Protein AF-A0AAP2QA60-F1 (afdb_monomer_lite)

Foldseek 3Di:
DAFLVNQCVVVVHDDPDPVVSNVVSVVVLVVVQVQWPQQRWDKDFADDPPHPDRGDIDIDTPPSNVVVVPVVLVVQLVVQLLLVLLLVVLCVVPPPDDPVVSVVVSVVCVPDPVSVVVSVVVLPDCPPVLVSVLSSQVSCCVRVVDGDRPDDVVVVCVSVPPPPPPDPVVPDDDDDDDDDDDDDDDD

Organism: Parabacteroides distasonis (NCBI:txid823)

Structure (mmCIF, N/CA/C/O backbone):
data_AF-A0AAP2QA60-F1
#
_entry.id   AF-A0AAP2QA60-F1
#
loop_
_atom_site.group_PDB
_atom_site.id
_atom_site.type_symbol
_atom_site.label_atom_id
_atom_site.label_alt_id
_atom_site.label_comp_id
_atom_site.label_asym_id
_atom_site.label_entity_id
_atom_site.label_seq_id
_atom_site.pdbx_PDB_ins_code
_atom_site.Cartn_x
_atom_site.Cartn_y
_atom_site.Cartn_z
_atom_site.occupancy
_atom_site.B_iso_or_equiv
_atom_site.auth_seq_id
_atom_site.auth_comp_id
_atom_site.auth_asym_id
_atom_site.auth_atom_id
_atom_site.pdbx_PDB_model_num
ATOM 1 N N . MET A 1 1 ? -6.090 -12.982 20.090 1.00 65.31 1 MET A N 1
ATOM 2 C CA . MET A 1 1 ? -7.134 -12.018 20.506 1.00 65.31 1 MET A CA 1
ATOM 3 C C . MET A 1 1 ? -6.455 -10.810 21.121 1.00 65.31 1 MET A C 1
ATOM 5 O O . MET A 1 1 ? -5.480 -11.000 21.836 1.00 65.31 1 MET A O 1
ATOM 9 N N . LEU A 1 2 ? -6.906 -9.599 20.789 1.00 82.50 2 LEU A N 1
ATOM 10 C CA . LEU A 1 2 ? -6.302 -8.354 21.268 1.00 82.50 2 LEU A CA 1
ATOM 11 C C . LEU A 1 2 ? -7.183 -7.757 22.367 1.00 82.50 2 LEU A C 1
ATOM 13 O O . LEU A 1 2 ? -8.379 -7.559 22.143 1.00 82.50 2 LEU A O 1
ATOM 17 N N . THR A 1 3 ? -6.619 -7.459 23.536 1.00 88.31 3 THR A N 1
ATOM 18 C CA . THR A 1 3 ? -7.384 -6.803 24.606 1.00 88.31 3 THR A CA 1
ATOM 19 C C . THR A 1 3 ? -7.385 -5.280 24.459 1.00 88.31 3 THR A C 1
ATOM 21 O O . THR A 1 3 ? -6.524 -4.699 23.796 1.00 88.31 3 THR A O 1
ATOM 24 N N . VAL A 1 4 ? -8.338 -4.607 25.108 1.00 88.38 4 VAL A N 1
ATOM 25 C CA . VAL A 1 4 ? -8.421 -3.142 25.189 1.00 88.38 4 VAL A CA 1
ATOM 26 C C . VAL A 1 4 ? -7.143 -2.561 25.780 1.00 88.38 4 VAL A C 1
ATOM 28 O O . VAL A 1 4 ? -6.689 -1.527 25.306 1.00 88.38 4 VAL A O 1
ATOM 31 N N . ASP A 1 5 ? -6.528 -3.236 26.748 1.00 87.88 5 ASP A N 1
ATOM 32 C CA . ASP A 1 5 ? -5.305 -2.766 27.404 1.00 87.88 5 ASP A CA 1
ATOM 33 C C . ASP A 1 5 ? -4.088 -2.878 26.487 1.00 87.88 5 ASP A C 1
ATOM 35 O O . ASP A 1 5 ? -3.296 -1.942 26.369 1.00 87.88 5 ASP A O 1
ATOM 39 N N . GLN A 1 6 ? -3.969 -3.999 25.770 1.00 89.12 6 GLN A N 1
ATOM 40 C CA . GLN A 1 6 ? -2.926 -4.184 24.762 1.00 89.12 6 GLN A CA 1
ATOM 41 C C . GLN A 1 6 ? -3.072 -3.176 23.621 1.00 89.12 6 GLN A C 1
ATOM 43 O O . GLN A 1 6 ? -2.078 -2.608 23.164 1.00 89.12 6 GLN A O 1
ATOM 48 N N . LEU A 1 7 ? -4.305 -2.940 23.166 1.00 89.94 7 LEU A N 1
ATOM 49 C CA . LEU A 1 7 ? -4.590 -1.973 22.115 1.00 89.94 7 LEU A CA 1
ATOM 50 C C . LEU A 1 7 ? -4.348 -0.538 22.597 1.00 89.94 7 LEU A C 1
ATOM 52 O O . LEU A 1 7 ? -3.722 0.235 21.882 1.00 89.94 7 LEU A O 1
ATOM 56 N N . ALA A 1 8 ? -4.758 -0.193 23.818 1.00 91.12 8 ALA A N 1
ATOM 57 C CA . ALA A 1 8 ? -4.500 1.111 24.422 1.00 91.12 8 ALA A CA 1
ATOM 58 C C . ALA A 1 8 ? -2.999 1.408 24.500 1.00 91.12 8 ALA A C 1
ATOM 60 O O . ALA A 1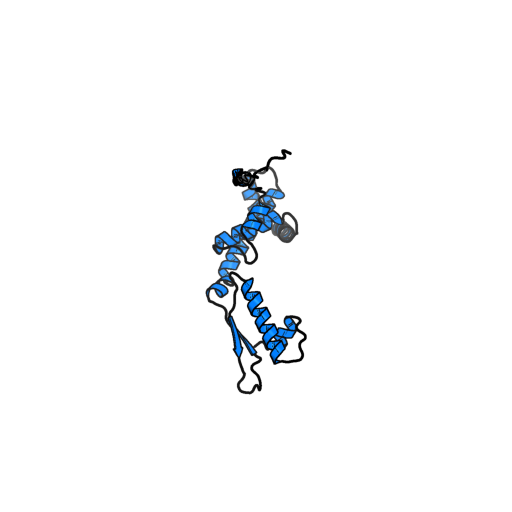 8 ? -2.573 2.474 24.065 1.00 91.12 8 ALA A O 1
ATOM 61 N N . LYS A 1 9 ? -2.188 0.437 24.941 1.00 92.25 9 LYS A N 1
ATOM 62 C CA . LYS A 1 9 ? -0.725 0.566 24.960 1.00 92.25 9 LYS A CA 1
ATOM 63 C C . LYS A 1 9 ? -0.143 0.784 23.559 1.00 92.25 9 LYS A C 1
ATOM 65 O O . LYS A 1 9 ? 0.708 1.648 23.388 1.00 92.25 9 LYS A O 1
ATOM 70 N N . LYS A 1 10 ? -0.616 0.043 22.548 1.00 92.25 10 LYS A N 1
ATOM 71 C CA . LYS A 1 10 ? -0.189 0.216 21.142 1.00 92.25 10 LYS A CA 1
ATOM 72 C C . LYS A 1 10 ? -0.584 1.576 20.558 1.00 92.25 10 LYS A C 1
ATOM 74 O O . LYS A 1 10 ? 0.115 2.077 19.689 1.00 92.25 10 LYS A O 1
ATOM 79 N N . LEU A 1 11 ? -1.683 2.156 21.036 1.00 90.00 11 LEU A N 1
ATOM 80 C CA . LEU A 1 11 ? -2.174 3.475 20.636 1.00 90.00 11 LEU A CA 1
ATOM 81 C C . LEU A 1 11 ? -1.608 4.622 21.498 1.00 90.00 11 LEU A C 1
ATOM 83 O O . LEU A 1 11 ? -2.029 5.761 21.315 1.00 90.00 11 LEU A O 1
ATOM 87 N N . GLY A 1 12 ? -0.704 4.341 22.446 1.00 91.94 12 GLY A N 1
ATOM 88 C CA . GLY A 1 12 ? -0.128 5.357 23.336 1.00 91.94 12 GLY A CA 1
ATOM 89 C C . GLY A 1 12 ? -1.140 5.985 24.305 1.00 91.94 12 GLY A C 1
ATOM 90 O O . GLY A 1 12 ? -1.053 7.170 24.607 1.00 91.94 12 GLY A O 1
ATOM 91 N N . ILE A 1 13 ? -2.144 5.226 24.754 1.00 92.06 13 ILE A N 1
ATOM 92 C CA . ILE A 1 13 ? -3.200 5.707 25.654 1.00 92.06 13 ILE A CA 1
ATOM 93 C C . ILE A 1 13 ? -2.862 5.334 27.101 1.00 92.06 13 ILE A C 1
ATOM 95 O O . ILE A 1 13 ? -2.915 4.161 27.474 1.00 92.06 13 ILE A O 1
ATOM 99 N N . GLU A 1 14 ? -2.631 6.343 27.938 1.00 89.81 14 GLU A N 1
ATOM 100 C CA . GLU A 1 14 ? -2.365 6.191 29.374 1.00 89.81 14 GLU A CA 1
ATOM 101 C C . GLU A 1 14 ? -3.572 6.657 30.204 1.00 89.81 14 GLU A C 1
ATOM 103 O O . GLU A 1 14 ? -3.607 7.756 30.747 1.00 89.81 14 GLU A O 1
ATOM 108 N N . ILE A 1 15 ? -4.619 5.825 30.271 1.00 89.00 15 ILE A N 1
ATOM 109 C CA . ILE A 1 15 ? -5.821 6.092 31.082 1.00 89.00 15 ILE A CA 1
ATOM 110 C C . ILE A 1 15 ? -5.977 4.975 32.108 1.00 89.00 15 ILE A C 1
ATOM 112 O O . ILE A 1 15 ? -6.164 3.821 31.726 1.00 89.00 15 ILE A O 1
ATOM 116 N N . ALA A 1 16 ? -5.936 5.302 33.401 1.00 86.69 16 ALA A N 1
ATOM 117 C CA . ALA A 1 16 ? -6.047 4.320 34.483 1.00 86.69 16 ALA A CA 1
ATOM 118 C C . ALA A 1 16 ? -7.437 3.660 34.547 1.00 86.69 16 ALA A C 1
ATOM 120 O O . ALA A 1 16 ? -7.523 2.442 34.689 1.00 86.69 16 ALA A O 1
ATOM 121 N N . GLU A 1 17 ? -8.505 4.440 34.358 1.00 88.75 17 GLU A N 1
ATOM 122 C CA . GLU A 1 17 ? -9.891 3.968 34.446 1.00 88.75 17 GLU A CA 1
ATOM 123 C C . GLU A 1 17 ? -10.279 3.082 33.238 1.00 88.75 17 GLU A C 1
ATOM 125 O O . GLU A 1 17 ? -10.296 3.564 32.096 1.00 88.75 17 GLU A O 1
ATOM 130 N N . PRO A 1 18 ? -10.639 1.798 33.440 1.00 85.62 18 PRO A N 1
ATOM 131 C CA . PRO A 1 18 ? -10.912 0.865 32.342 1.00 85.62 18 PRO A CA 1
ATOM 132 C C . PRO A 1 18 ? -12.077 1.279 31.430 1.00 85.62 18 PRO A C 1
ATOM 134 O O . PRO A 1 18 ? -12.022 1.099 30.206 1.00 85.62 18 PRO A O 1
ATOM 137 N N . LYS A 1 19 ? -13.132 1.872 32.003 1.00 86.25 19 LYS A N 1
ATOM 138 C CA . LYS A 1 19 ? -14.304 2.345 31.251 1.00 86.25 19 LYS A CA 1
ATOM 139 C C . LYS A 1 19 ? -13.931 3.458 30.273 1.00 86.25 19 LYS A C 1
ATOM 141 O O . LYS A 1 19 ? -14.359 3.433 29.115 1.00 86.25 19 LYS A O 1
ATOM 146 N N . ASP A 1 20 ? -13.125 4.413 30.719 1.00 89.81 20 ASP A N 1
ATOM 147 C CA . ASP A 1 20 ? -12.733 5.562 29.905 1.00 89.81 20 ASP A CA 1
ATOM 148 C C . ASP A 1 20 ? -11.632 5.203 28.907 1.00 89.81 20 ASP A C 1
ATOM 150 O O . ASP A 1 20 ? -11.677 5.651 27.758 1.00 89.81 20 ASP A O 1
ATOM 154 N N . ARG A 1 21 ? -10.736 4.277 29.268 1.00 90.56 21 ARG A N 1
ATOM 155 C CA . ARG A 1 21 ? -9.786 3.654 28.335 1.00 90.56 21 ARG A CA 1
ATOM 156 C C . ARG A 1 21 ? -10.511 3.012 27.154 1.00 90.56 21 ARG A C 1
ATOM 158 O O . ARG A 1 21 ? -10.205 3.316 26.001 1.00 90.56 21 ARG A O 1
ATOM 165 N N . LYS A 1 22 ? -11.533 2.191 27.424 1.00 90.06 22 LYS A N 1
ATOM 166 C CA . LYS A 1 22 ? -12.361 1.555 26.387 1.00 90.06 22 LYS A CA 1
ATOM 167 C C . LYS A 1 22 ? -13.043 2.582 25.480 1.00 90.06 22 LYS A C 1
ATOM 169 O O . LYS A 1 22 ? -13.030 2.419 24.260 1.00 90.06 22 LYS A O 1
ATOM 174 N N . LYS A 1 23 ? -13.615 3.651 26.049 1.00 91.81 23 LYS A N 1
ATOM 175 C CA . LYS A 1 23 ? -14.222 4.741 25.263 1.00 91.81 23 LYS A CA 1
ATOM 176 C C . LYS A 1 23 ? -13.200 5.433 24.365 1.00 91.81 23 LYS A C 1
ATOM 178 O O . LYS A 1 23 ? -13.501 5.683 23.199 1.00 91.81 23 LYS A O 1
ATOM 183 N N . LYS A 1 24 ? -11.999 5.718 24.879 1.00 93.88 24 LYS A N 1
ATOM 184 C CA . LYS A 1 24 ? -10.937 6.372 24.105 1.00 93.88 24 LYS A CA 1
ATOM 185 C C . LYS A 1 24 ? -10.469 5.494 22.947 1.00 93.88 24 LYS A C 1
ATOM 187 O O . LYS A 1 24 ? -10.397 5.982 21.824 1.00 93.88 24 LYS A O 1
ATOM 192 N N . VAL A 1 25 ? -10.253 4.201 23.199 1.00 92.50 25 VAL A N 1
ATOM 193 C CA . VAL A 1 25 ? -9.948 3.207 22.157 1.00 92.50 25 VAL A CA 1
ATOM 194 C C . VAL A 1 25 ? -11.046 3.192 21.092 1.00 92.50 25 VAL A C 1
ATOM 196 O O . VAL A 1 25 ? -10.749 3.350 19.912 1.00 92.50 25 VAL A O 1
ATOM 199 N N . ALA A 1 26 ? -12.319 3.091 21.488 1.00 93.06 26 ALA A N 1
ATOM 200 C CA . ALA A 1 26 ? -13.435 3.089 20.541 1.00 93.06 26 ALA A CA 1
ATOM 201 C C . ALA A 1 26 ? -13.504 4.379 19.703 1.00 93.06 26 ALA A C 1
ATOM 203 O O . ALA A 1 26 ? -13.774 4.321 18.506 1.00 93.06 26 ALA A O 1
ATOM 204 N N . SER A 1 27 ? -13.260 5.538 20.322 1.00 95.12 27 SER A N 1
ATOM 205 C CA . SER A 1 27 ? -13.227 6.834 19.637 1.00 95.12 27 SER A CA 1
ATOM 206 C C . SER A 1 27 ? -12.101 6.903 18.604 1.00 95.12 27 SER A C 1
ATOM 208 O O . SER A 1 27 ? -12.346 7.346 17.485 1.00 95.12 27 SER A O 1
ATOM 210 N N . ILE A 1 28 ? -10.904 6.410 18.938 1.00 94.88 28 ILE A N 1
ATOM 211 C CA . ILE A 1 28 ? -9.770 6.365 18.008 1.00 94.88 28 ILE A CA 1
ATOM 212 C C . ILE A 1 28 ? -10.060 5.423 16.841 1.00 94.88 28 ILE A C 1
ATOM 214 O O . ILE A 1 28 ? -9.882 5.829 15.700 1.00 94.88 28 ILE A O 1
ATOM 218 N N . LEU A 1 29 ? -10.570 4.213 17.097 1.00 93.88 29 LEU A N 1
ATOM 219 C CA . LEU A 1 29 ? -10.914 3.261 16.032 1.00 93.88 29 LEU A CA 1
ATOM 220 C C . LEU A 1 29 ? -11.983 3.823 15.082 1.00 93.88 29 LEU A C 1
ATOM 222 O O . LEU A 1 29 ? -11.852 3.712 13.866 1.00 93.88 29 LEU A O 1
ATOM 226 N N . LYS A 1 30 ? -13.015 4.488 15.620 1.00 95.00 30 LYS A N 1
ATOM 227 C CA . LYS A 1 30 ? -14.017 5.187 14.798 1.00 95.00 30 LYS A CA 1
ATOM 228 C C . LYS A 1 30 ? -13.393 6.310 13.972 1.00 95.00 30 LYS A C 1
ATOM 230 O O . LYS A 1 30 ? -13.709 6.428 12.796 1.00 95.00 30 LYS A O 1
ATOM 235 N N . LYS A 1 31 ? -12.498 7.102 14.568 1.00 94.38 31 LYS A N 1
ATOM 236 C CA . LYS A 1 31 ? -11.783 8.175 13.869 1.00 94.38 31 LYS A CA 1
ATOM 237 C C . LYS A 1 31 ? -10.831 7.630 12.796 1.00 94.38 31 LYS A C 1
ATOM 239 O O . LYS A 1 31 ? -10.691 8.238 11.750 1.00 94.38 31 LYS A O 1
ATOM 244 N N . MET A 1 32 ? -10.208 6.471 13.000 1.00 92.44 32 MET A N 1
ATOM 245 C CA . MET A 1 32 ? -9.429 5.810 11.946 1.00 92.44 32 MET A CA 1
ATOM 246 C C . MET A 1 32 ? -10.321 5.477 10.749 1.00 92.44 32 MET A C 1
ATOM 248 O O . MET A 1 32 ? -10.000 5.864 9.632 1.00 92.44 32 MET A O 1
ATOM 252 N N . ASN A 1 33 ? -11.486 4.868 10.985 1.00 91.56 33 ASN A N 1
ATOM 253 C CA . ASN A 1 33 ? -12.439 4.559 9.917 1.00 91.56 33 ASN A CA 1
ATOM 254 C C . ASN A 1 33 ? -12.926 5.787 9.131 1.00 91.56 33 ASN A C 1
ATOM 256 O O . ASN A 1 33 ? -13.318 5.617 7.985 1.00 91.56 33 ASN A O 1
ATOM 260 N N . THR A 1 34 ? -12.898 7.008 9.685 1.00 90.00 34 THR A N 1
ATOM 261 C CA . THR A 1 34 ? -13.254 8.210 8.902 1.00 90.00 34 THR A CA 1
ATOM 262 C C . THR A 1 34 ? -12.192 8.598 7.876 1.00 90.00 34 THR A C 1
ATOM 264 O O . THR A 1 34 ? -12.510 9.300 6.924 1.00 90.00 34 THR A O 1
ATOM 267 N N . TYR A 1 35 ? -10.944 8.161 8.057 1.00 86.75 35 TYR A N 1
ATOM 268 C CA . TYR A 1 35 ? -9.859 8.403 7.101 1.00 86.75 35 TYR A CA 1
ATOM 269 C C . TYR A 1 35 ? -9.708 7.276 6.073 1.00 86.75 35 TYR A C 1
ATOM 271 O O . TYR A 1 35 ? -9.142 7.499 5.005 1.00 86.75 35 TYR A O 1
ATOM 279 N N . LEU A 1 36 ? -10.208 6.076 6.384 1.00 87.12 36 LEU A N 1
ATOM 280 C CA . LEU A 1 36 ? -10.107 4.907 5.515 1.00 87.12 36 LEU A CA 1
ATOM 281 C C . LEU A 1 36 ? -11.283 4.869 4.528 1.00 87.12 36 LEU A C 1
ATOM 283 O O . LEU A 1 36 ? -12.437 4.684 4.919 1.00 87.12 36 LEU A O 1
ATOM 287 N N . LYS A 1 37 ? -10.984 5.007 3.235 1.00 84.06 37 LYS A N 1
ATOM 288 C CA . LYS A 1 37 ? -11.953 4.893 2.136 1.00 84.06 37 LYS A CA 1
ATOM 289 C C . LYS A 1 37 ? -12.229 3.435 1.774 1.00 84.06 37 LYS A C 1
ATOM 291 O O . LYS A 1 37 ? -13.386 3.074 1.574 1.00 84.06 37 LYS A O 1
ATOM 296 N N . TYR A 1 38 ? -11.192 2.597 1.703 1.00 83.12 38 TYR A N 1
ATOM 297 C CA . TYR A 1 38 ? -11.309 1.233 1.167 1.00 83.12 38 TYR A CA 1
ATOM 298 C C . TYR A 1 38 ? -10.984 0.153 2.193 1.00 83.12 38 TYR A C 1
ATOM 300 O O . TYR A 1 38 ? -11.606 -0.907 2.153 1.00 83.12 38 TYR A O 1
ATOM 308 N N . THR A 1 39 ? -10.062 0.411 3.127 1.00 86.94 39 THR A N 1
ATOM 309 C CA . THR A 1 39 ? -9.639 -0.581 4.133 1.00 86.94 39 THR A CA 1
ATOM 310 C C . THR A 1 39 ? -10.331 -0.417 5.485 1.00 86.94 39 THR A C 1
ATOM 312 O O . THR A 1 39 ? -9.818 -0.824 6.529 1.00 86.94 39 THR A O 1
ATOM 315 N N . ASN A 1 40 ? -11.539 0.150 5.478 1.00 89.94 40 ASN A N 1
ATOM 316 C CA . ASN A 1 40 ? -12.348 0.265 6.684 1.00 89.94 40 ASN A CA 1
ATOM 317 C C . ASN A 1 40 ? -12.633 -1.103 7.324 1.00 89.94 40 ASN A C 1
ATOM 319 O O . ASN A 1 40 ? -12.630 -2.159 6.680 1.00 89.94 40 ASN A O 1
ATOM 323 N N . PHE A 1 41 ? -12.879 -1.076 8.629 1.00 93.12 41 PHE A N 1
ATOM 324 C CA . PHE A 1 41 ? -13.115 -2.275 9.419 1.00 93.12 41 PHE A CA 1
ATOM 325 C C . PHE A 1 41 ? -14.257 -2.069 10.405 1.00 93.12 41 PHE A C 1
ATOM 327 O O . PHE A 1 41 ? -14.530 -0.971 10.881 1.00 93.12 41 PHE A O 1
ATOM 334 N N . ASN A 1 42 ? -14.898 -3.163 10.779 1.00 92.50 42 ASN A N 1
ATOM 335 C CA . ASN A 1 42 ? -15.837 -3.194 11.886 1.00 92.50 42 ASN A CA 1
ATOM 336 C C . ASN A 1 42 ? -15.121 -3.713 13.132 1.00 92.50 42 ASN A C 1
ATOM 338 O O . ASN A 1 42 ? -14.206 -4.535 13.041 1.00 92.50 42 ASN A O 1
ATOM 342 N N . PHE A 1 43 ? -15.549 -3.258 14.306 1.00 92.44 43 PHE A N 1
ATOM 343 C CA . PHE A 1 43 ? -15.039 -3.779 15.567 1.00 92.44 43 PHE A CA 1
ATOM 344 C C . PHE A 1 43 ? -16.151 -3.921 16.601 1.00 92.44 43 PHE A C 1
ATOM 346 O O . PHE A 1 43 ? -17.100 -3.137 16.637 1.00 92.44 43 PHE A O 1
ATOM 353 N N . SER A 1 44 ? -16.015 -4.918 17.468 1.00 90.25 44 SER A N 1
ATOM 354 C CA . SER A 1 44 ? -16.909 -5.137 18.602 1.00 90.25 44 SER A CA 1
ATOM 355 C C . SER A 1 44 ? -16.111 -5.497 19.851 1.00 90.25 44 SER A C 1
ATOM 357 O O . SER A 1 44 ? -14.977 -5.974 19.773 1.00 90.25 44 SER A O 1
ATOM 359 N N . PHE A 1 45 ? -16.696 -5.231 21.017 1.00 89.19 45 PHE A N 1
ATOM 360 C CA . PHE A 1 45 ? -16.114 -5.630 22.292 1.00 89.19 45 PHE A CA 1
ATOM 361 C C . PHE A 1 45 ? -16.814 -6.887 22.783 1.00 89.19 45 PHE A C 1
ATOM 363 O O . PHE A 1 45 ? -18.013 -6.856 23.055 1.00 89.19 45 PHE A O 1
ATOM 370 N N . VAL A 1 46 ? -16.052 -7.960 22.923 1.00 85.88 46 VAL A N 1
ATOM 371 C CA . VAL A 1 46 ? -16.528 -9.261 23.388 1.00 85.88 46 VAL A CA 1
ATOM 372 C C . VAL A 1 46 ? -16.054 -9.523 24.812 1.00 85.88 46 VAL A C 1
ATOM 374 O O . VAL A 1 46 ? -14.994 -9.057 25.243 1.00 85.88 46 VAL A O 1
ATOM 377 N N . LYS A 1 47 ? -16.898 -10.235 25.557 1.00 82.12 47 LYS A N 1
ATOM 378 C CA . LYS A 1 47 ? -16.641 -10.699 26.918 1.00 82.12 47 LYS A CA 1
ATOM 379 C C . LYS A 1 47 ? -16.266 -12.175 26.841 1.00 82.12 47 LYS A C 1
ATOM 381 O O . LYS A 1 47 ? -17.024 -12.932 26.244 1.00 82.12 47 LYS A O 1
ATOM 386 N N . GLY A 1 48 ? -15.135 -12.573 27.421 1.00 71.12 48 GLY A N 1
ATOM 387 C CA . GLY A 1 48 ? -14.84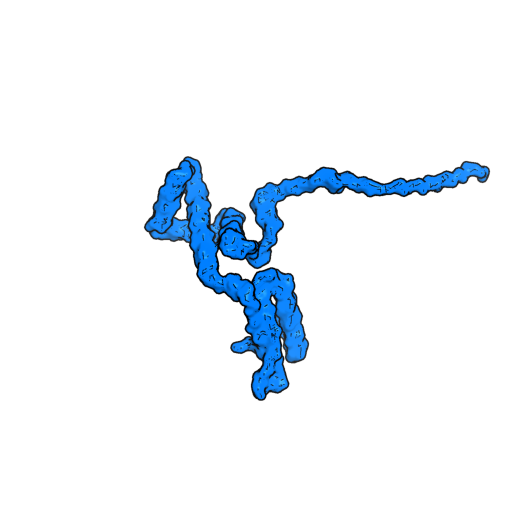3 -13.995 27.613 1.00 71.12 48 GLY A CA 1
ATOM 388 C C . GLY A 1 48 ? -15.752 -14.623 28.677 1.00 71.12 48 GLY A C 1
ATOM 389 O O . GLY A 1 48 ? -16.214 -13.927 29.585 1.00 71.12 48 GLY A O 1
ATOM 390 N N . ASP A 1 49 ? -15.962 -15.940 28.605 1.00 67.75 49 ASP A N 1
ATOM 391 C CA . ASP A 1 49 ? -16.877 -16.694 29.485 1.00 67.75 49 ASP A CA 1
ATOM 392 C C . ASP A 1 49 ? -16.540 -16.583 30.988 1.00 67.75 49 ASP A C 1
ATOM 394 O O . ASP A 1 49 ? -17.402 -16.779 31.846 1.00 67.75 49 ASP A O 1
ATOM 398 N N . HIS A 1 50 ? -15.307 -16.182 31.324 1.00 65.94 50 HIS A N 1
ATOM 399 C CA . HIS A 1 50 ? -14.823 -16.005 32.700 1.00 65.94 50 HIS A CA 1
ATOM 400 C C . HIS A 1 50 ? -14.291 -14.595 33.004 1.00 65.94 50 HIS A C 1
ATOM 402 O O . HIS A 1 50 ? -13.719 -14.356 34.068 1.00 65.94 50 HIS A O 1
ATOM 408 N N . GLU A 1 51 ? -14.474 -13.631 32.099 1.00 64.00 51 GLU A N 1
ATOM 409 C CA 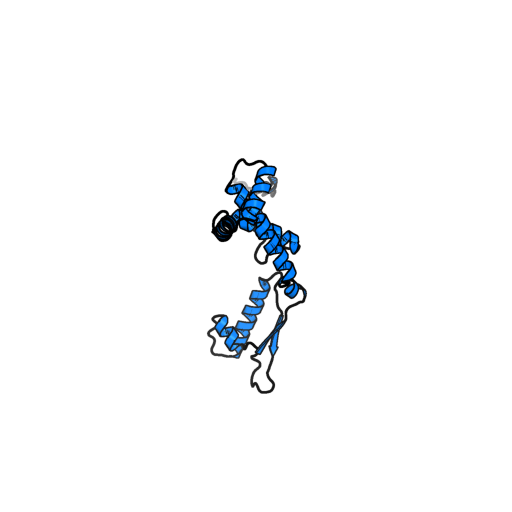. GLU A 1 51 ? -13.973 -12.273 32.308 1.00 64.00 51 GLU A CA 1
ATOM 410 C C . GLU A 1 51 ? -15.013 -11.407 33.023 1.00 64.00 51 GLU A C 1
ATOM 412 O O . GLU A 1 51 ? -16.157 -11.273 32.587 1.00 64.00 51 GLU A O 1
ATOM 417 N N . ARG A 1 52 ? -14.612 -10.737 34.111 1.00 63.09 52 ARG A N 1
ATOM 418 C CA . ARG A 1 52 ? -15.481 -9.787 34.834 1.00 63.09 52 ARG A CA 1
ATOM 419 C C . ARG A 1 52 ? -15.894 -8.588 33.964 1.00 63.09 52 ARG A C 1
ATOM 421 O O . ARG A 1 52 ? -16.903 -7.948 34.247 1.00 63.09 52 ARG A O 1
ATOM 428 N N . TRP A 1 53 ? -15.161 -8.317 32.884 1.00 64.12 53 TRP A N 1
ATOM 429 C CA . TRP A 1 53 ? -15.355 -7.164 32.012 1.00 64.12 53 TRP A CA 1
ATOM 430 C C . TRP A 1 53 ? -15.048 -7.500 30.542 1.00 64.12 53 TRP A C 1
ATOM 432 O O . TRP A 1 53 ? -14.096 -8.216 30.259 1.00 64.12 53 TRP A O 1
ATOM 442 N N . ALA A 1 54 ? -15.831 -6.953 29.603 1.00 62.69 54 ALA A N 1
ATOM 443 C CA . ALA A 1 54 ? -15.674 -7.170 28.160 1.00 62.69 54 ALA A CA 1
ATOM 444 C C . ALA A 1 54 ? -14.528 -6.327 27.573 1.00 62.69 54 ALA A C 1
ATOM 446 O O . ALA A 1 54 ? -14.763 -5.199 27.103 1.00 62.69 54 ALA A O 1
ATOM 447 N N . TYR A 1 55 ? -13.306 -6.862 27.637 1.00 75.62 55 TYR A N 1
ATOM 448 C CA . TYR A 1 55 ? -12.089 -6.180 27.189 1.00 75.62 55 TYR A CA 1
ATOM 449 C C . TYR A 1 55 ? -11.387 -6.849 26.016 1.00 75.62 55 TYR A C 1
ATOM 451 O O . TYR A 1 55 ? -10.293 -6.415 25.677 1.00 75.62 55 TYR A O 1
ATOM 459 N N . THR A 1 56 ? -11.994 -7.818 25.332 1.00 86.56 56 THR A N 1
ATOM 460 C CA . THR A 1 56 ? -11.438 -8.283 24.057 1.00 86.56 56 THR A CA 1
ATOM 461 C C . THR A 1 56 ? -12.036 -7.500 22.893 1.00 86.56 56 THR A C 1
ATOM 463 O O . THR A 1 56 ? -13.247 -7.291 22.825 1.00 86.56 56 THR A O 1
ATOM 466 N N . VAL A 1 57 ? -11.182 -7.047 21.977 1.00 88.06 57 VAL A N 1
ATOM 467 C CA . VAL A 1 57 ? -11.582 -6.366 20.743 1.00 88.06 57 VAL A CA 1
ATOM 468 C C . VAL A 1 57 ? -11.558 -7.374 19.603 1.00 88.06 57 VAL A C 1
ATOM 470 O O . VAL A 1 57 ? -10.519 -7.972 19.313 1.00 88.06 57 VAL A O 1
ATOM 473 N N . LEU A 1 58 ? -12.705 -7.558 18.955 1.00 89.44 58 LEU A N 1
ATOM 474 C CA . LEU A 1 58 ? -12.838 -8.367 17.752 1.00 89.44 58 LEU A CA 1
ATOM 475 C C . LEU A 1 58 ? -12.938 -7.444 16.542 1.00 89.44 58 LEU A C 1
ATOM 477 O O . LEU A 1 58 ? -13.856 -6.627 16.470 1.00 89.44 58 LEU A O 1
ATOM 481 N N . PHE A 1 59 ? -12.011 -7.599 15.600 1.00 91.44 59 PHE A N 1
ATOM 482 C CA . PHE A 1 59 ? -12.050 -6.927 14.306 1.00 91.44 59 PHE A CA 1
ATOM 483 C C . PHE A 1 59 ? -12.696 -7.837 13.268 1.00 91.44 59 PHE A C 1
ATOM 485 O O . PHE A 1 59 ? -12.447 -9.041 13.240 1.00 91.44 59 PHE A O 1
ATOM 492 N N . SER A 1 60 ? -13.502 -7.245 12.399 1.00 90.69 60 SER A N 1
ATOM 493 C CA . SER A 1 60 ? -14.075 -7.917 11.238 1.00 90.69 60 SER A CA 1
ATOM 494 C C . SER A 1 60 ? -13.953 -7.003 10.033 1.00 90.69 60 SER A C 1
ATOM 496 O O . SER A 1 60 ? -14.222 -5.806 10.130 1.00 90.69 60 SER A O 1
ATOM 498 N N . PHE A 1 61 ? -13.556 -7.570 8.905 1.00 89.94 61 PHE A N 1
ATOM 499 C CA . PHE A 1 61 ? -13.285 -6.821 7.690 1.00 89.94 61 PHE A CA 1
ATOM 500 C C . PHE A 1 61 ? -14.368 -7.137 6.662 1.00 89.94 61 PHE A C 1
ATOM 502 O O . PHE A 1 61 ? -14.620 -8.315 6.393 1.00 89.94 61 PHE A O 1
ATOM 509 N N . PRO A 1 62 ? -15.034 -6.118 6.098 1.00 88.12 62 PRO A N 1
ATOM 510 C CA . PRO A 1 62 ? -15.925 -6.317 4.969 1.00 88.12 62 PRO A CA 1
ATOM 511 C C . PRO A 1 62 ? -15.219 -7.013 3.802 1.00 88.12 62 PRO A C 1
ATOM 513 O O . PRO A 1 62 ? -14.009 -6.880 3.618 1.00 88.12 62 PRO A O 1
ATOM 516 N N . ARG A 1 63 ? -15.983 -7.717 2.961 1.00 83.69 63 ARG A N 1
ATOM 517 C CA . ARG A 1 63 ? -15.415 -8.451 1.820 1.00 83.69 63 ARG A CA 1
ATOM 518 C C . ARG A 1 63 ? -14.657 -7.531 0.856 1.00 83.69 63 ARG A C 1
ATOM 520 O O . ARG A 1 63 ? -13.595 -7.912 0.381 1.00 83.69 63 ARG A O 1
ATOM 527 N N . HIS A 1 64 ? -15.149 -6.311 0.616 1.00 81.06 64 HIS A N 1
ATOM 528 C CA . HIS A 1 64 ? -14.449 -5.317 -0.212 1.00 81.06 64 HIS A CA 1
ATOM 529 C C . HIS A 1 64 ? -13.107 -4.876 0.392 1.00 81.06 64 HIS A C 1
ATOM 531 O O . HIS A 1 64 ? -12.151 -4.676 -0.352 1.00 81.06 64 HIS A O 1
ATOM 537 N N . THR A 1 65 ? -13.000 -4.797 1.722 1.00 84.06 65 THR A N 1
ATOM 538 C CA . THR A 1 65 ? -11.729 -4.535 2.412 1.00 84.06 65 THR A CA 1
ATOM 539 C C . THR A 1 65 ? -10.766 -5.698 2.217 1.00 84.06 65 THR A C 1
ATOM 541 O O . THR A 1 65 ? -9.603 -5.479 1.900 1.00 84.06 65 THR A O 1
ATOM 544 N N . LEU A 1 66 ? -11.244 -6.941 2.333 1.00 83.44 66 LEU A N 1
ATOM 545 C CA . LEU A 1 66 ? -10.415 -8.130 2.105 1.00 83.44 66 LEU A CA 1
ATOM 546 C C . LEU A 1 66 ? -9.871 -8.198 0.671 1.00 83.44 66 LEU A C 1
ATOM 548 O O . LEU A 1 66 ? -8.728 -8.594 0.484 1.00 83.44 66 LEU A O 1
ATOM 552 N N . HIS A 1 67 ? -10.631 -7.732 -0.325 1.00 79.56 67 HIS A N 1
ATOM 553 C CA . HIS A 1 67 ? -10.140 -7.600 -1.703 1.00 79.56 67 HIS A CA 1
ATOM 554 C C . HIS A 1 67 ? -8.980 -6.600 -1.853 1.00 79.56 67 HIS A C 1
ATOM 556 O O . HIS A 1 67 ? -8.218 -6.699 -2.806 1.00 79.56 67 HIS A O 1
ATOM 562 N N . CYS A 1 68 ? -8.795 -5.653 -0.926 1.00 73.88 68 CYS A N 1
ATOM 563 C CA . CYS A 1 68 ? -7.597 -4.802 -0.918 1.00 73.88 68 CYS A CA 1
ATOM 564 C C . CYS A 1 68 ? -6.323 -5.581 -0.548 1.00 73.88 68 CYS A C 1
ATOM 566 O O . CYS A 1 68 ? -5.228 -5.114 -0.841 1.00 73.88 68 CYS A O 1
ATOM 568 N N . PHE A 1 69 ? -6.470 -6.752 0.077 1.00 75.81 69 PHE A N 1
ATOM 569 C CA . PHE A 1 69 ? -5.385 -7.645 0.484 1.00 75.81 69 PHE A CA 1
ATOM 570 C C . PHE A 1 69 ? -5.302 -8.892 -0.406 1.00 75.81 69 PHE A C 1
ATOM 572 O O . PHE A 1 69 ? -4.720 -9.898 -0.008 1.00 75.81 69 PHE A O 1
ATOM 579 N N . ASP A 1 70 ? -5.898 -8.847 -1.600 1.00 81.69 70 ASP A N 1
ATOM 580 C CA . ASP A 1 70 ? -5.732 -9.899 -2.596 1.00 81.69 70 ASP A CA 1
ATOM 581 C C . ASP A 1 70 ? -4.270 -9.912 -3.071 1.00 81.69 70 ASP A C 1
ATOM 583 O O . ASP A 1 70 ? -3.839 -9.082 -3.878 1.00 81.69 70 ASP A O 1
ATOM 587 N N . GLU A 1 71 ? -3.494 -10.856 -2.534 1.00 80.50 71 GLU A N 1
ATOM 588 C CA . GLU A 1 71 ? -2.075 -11.038 -2.853 1.00 80.50 71 GLU A CA 1
ATOM 589 C C . GLU A 1 71 ? -1.846 -11.266 -4.354 1.00 80.50 71 GLU A C 1
ATOM 591 O O . GLU A 1 71 ? -0.818 -10.852 -4.891 1.00 80.50 71 GLU A O 1
ATOM 596 N N . GLY A 1 72 ? -2.820 -11.858 -5.055 1.00 85.50 72 GLY A N 1
ATOM 597 C CA . GLY A 1 72 ? -2.773 -12.047 -6.500 1.00 85.50 72 GLY A CA 1
ATOM 598 C C . GLY A 1 72 ? -2.841 -10.716 -7.244 1.00 85.50 72 GLY A C 1
ATOM 599 O O . GLY A 1 72 ? -1.987 -10.436 -8.087 1.00 85.50 72 GLY A O 1
ATOM 600 N N . GLN A 1 73 ? -3.805 -9.856 -6.904 1.00 82.44 73 GLN A N 1
ATOM 601 C CA . GLN A 1 73 ? -3.899 -8.513 -7.494 1.00 82.44 73 GLN A CA 1
ATOM 602 C C . GLN A 1 73 ? -2.690 -7.645 -7.131 1.00 82.44 73 GLN A C 1
ATOM 604 O O . GLN A 1 73 ? -2.158 -6.931 -7.985 1.00 82.44 73 GLN A O 1
ATOM 609 N N . TYR A 1 74 ? -2.204 -7.749 -5.893 1.00 85.19 74 TYR A N 1
ATOM 610 C CA . TYR A 1 74 ? -1.006 -7.036 -5.462 1.00 85.19 74 TYR A CA 1
ATOM 611 C C . TYR A 1 74 ? 0.236 -7.477 -6.249 1.00 85.19 74 TYR A C 1
ATOM 613 O O . TYR A 1 74 ? 0.981 -6.630 -6.740 1.00 85.19 74 TYR A O 1
ATOM 621 N N . ALA A 1 75 ? 0.426 -8.782 -6.467 1.00 88.69 75 ALA A N 1
ATOM 622 C CA . ALA A 1 75 ? 1.516 -9.298 -7.295 1.00 8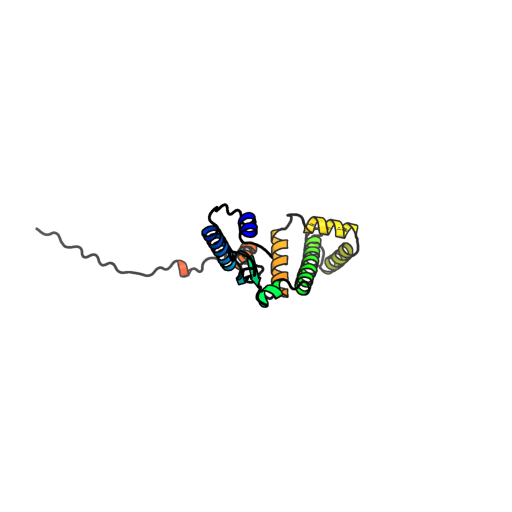8.69 75 ALA A CA 1
ATOM 623 C C . ALA A 1 75 ? 1.446 -8.771 -8.739 1.00 88.69 75 ALA A C 1
ATOM 625 O O . ALA A 1 75 ? 2.482 -8.458 -9.331 1.00 88.69 75 ALA A O 1
ATOM 626 N N . VAL A 1 76 ? 0.239 -8.614 -9.297 1.00 91.50 76 VAL A N 1
ATOM 627 C CA . VAL A 1 76 ? 0.043 -7.998 -10.619 1.00 91.50 76 VAL A CA 1
ATOM 628 C C . VAL A 1 76 ? 0.477 -6.530 -10.612 1.00 91.50 76 VAL A C 1
ATOM 630 O O . VAL A 1 76 ? 1.220 -6.135 -11.514 1.00 91.50 76 VAL A O 1
ATOM 633 N N . VAL A 1 77 ? 0.087 -5.739 -9.602 1.00 91.50 77 VAL A N 1
ATOM 634 C CA . VAL A 1 77 ? 0.541 -4.340 -9.467 1.00 91.50 77 VAL A CA 1
ATOM 635 C C . VAL A 1 77 ? 2.054 -4.266 -9.336 1.00 91.50 77 VAL A C 1
ATOM 637 O O . VAL A 1 77 ? 2.674 -3.530 -10.091 1.00 91.50 77 VAL A O 1
ATOM 640 N N . VAL A 1 78 ? 2.666 -5.048 -8.443 1.00 91.75 78 VAL A N 1
ATOM 641 C CA . VAL A 1 78 ? 4.124 -5.032 -8.227 1.00 91.75 78 VAL A CA 1
ATOM 642 C C . VAL A 1 78 ? 4.868 -5.407 -9.506 1.00 91.75 78 VAL A C 1
ATOM 644 O O . VAL A 1 78 ? 5.794 -4.706 -9.913 1.00 91.75 78 VAL A O 1
ATOM 647 N N . LYS A 1 79 ? 4.442 -6.472 -10.191 1.00 93.75 79 LYS A N 1
ATOM 648 C CA . LYS A 1 79 ? 5.053 -6.887 -11.458 1.00 93.75 79 LYS A CA 1
ATOM 649 C C . LYS A 1 79 ? 4.953 -5.788 -12.517 1.00 93.75 79 LYS A C 1
ATOM 651 O O . LYS A 1 79 ? 5.921 -5.536 -13.233 1.00 93.75 79 LYS A O 1
ATOM 656 N N . LYS A 1 80 ? 3.790 -5.140 -12.628 1.00 94.94 80 LYS A N 1
ATOM 657 C CA . LYS A 1 80 ? 3.564 -4.050 -13.583 1.00 94.94 80 LYS A CA 1
ATOM 658 C C . LYS A 1 80 ? 4.405 -2.817 -13.237 1.00 94.94 80 LYS A C 1
ATOM 660 O O . LYS A 1 80 ? 5.100 -2.303 -14.110 1.00 94.94 80 LYS A O 1
ATOM 665 N N . PHE A 1 81 ? 4.432 -2.455 -11.958 1.00 95.38 81 PHE A N 1
ATOM 666 C CA . PHE A 1 81 ? 5.212 -1.356 -11.406 1.00 95.38 81 PHE A CA 1
ATOM 667 C C . PHE A 1 81 ? 6.698 -1.497 -11.727 1.00 95.38 81 PHE A C 1
ATOM 669 O O . PHE A 1 81 ? 7.275 -0.612 -12.351 1.00 95.38 81 PHE A O 1
ATOM 676 N N . TYR A 1 82 ? 7.314 -2.637 -11.401 1.00 94.75 82 TYR A N 1
ATOM 677 C CA . TYR A 1 82 ? 8.738 -2.852 -11.679 1.00 94.75 82 TYR A CA 1
ATOM 678 C C . TYR A 1 82 ? 9.055 -2.899 -13.177 1.00 94.75 82 TYR A C 1
ATOM 680 O O . TYR A 1 82 ? 10.098 -2.400 -13.593 1.00 94.75 82 TYR A O 1
ATOM 688 N N . LYS A 1 83 ? 8.144 -3.419 -14.008 1.00 94.94 83 LYS A N 1
ATOM 689 C CA . LYS A 1 83 ? 8.301 -3.384 -15.468 1.00 94.94 83 LYS A CA 1
ATOM 690 C C . LYS A 1 83 ? 8.306 -1.948 -16.008 1.00 94.94 83 LYS A C 1
ATOM 692 O O . LYS A 1 83 ? 9.117 -1.617 -16.870 1.00 94.94 83 LYS A O 1
ATOM 697 N N . ASN A 1 84 ? 7.419 -1.096 -15.501 1.00 96.00 84 ASN A N 1
ATOM 698 C CA . ASN A 1 84 ? 7.342 0.304 -15.912 1.00 96.00 84 ASN A CA 1
ATOM 699 C C . ASN A 1 84 ? 8.497 1.138 -15.339 1.00 96.00 84 ASN A C 1
ATOM 701 O O . ASN A 1 84 ? 9.047 1.978 -16.050 1.00 96.00 84 ASN A O 1
ATOM 705 N N . LEU A 1 85 ? 8.926 0.859 -14.103 1.00 96.12 85 LEU A N 1
ATOM 706 C CA . LEU A 1 85 ? 10.140 1.440 -13.529 1.00 96.12 85 LEU A CA 1
ATOM 707 C C . LEU A 1 85 ? 11.379 1.098 -14.347 1.00 96.12 85 LEU A C 1
ATOM 709 O O . LEU A 1 85 ? 12.218 1.969 -14.546 1.00 96.12 85 LEU A O 1
ATOM 713 N N . LEU A 1 86 ? 11.495 -0.138 -14.833 1.00 95.50 86 LEU A N 1
ATOM 714 C CA . LEU A 1 86 ? 12.608 -0.540 -15.686 1.00 95.50 86 LEU A CA 1
ATOM 715 C C . LEU A 1 86 ? 12.610 0.248 -17.006 1.00 95.50 86 LEU A C 1
ATOM 717 O O . LEU A 1 86 ? 13.660 0.694 -17.462 1.00 95.50 86 LEU A O 1
ATOM 721 N N . GLY A 1 87 ? 11.429 0.488 -17.585 1.00 94.44 87 GLY A N 1
ATOM 722 C CA . GLY A 1 87 ? 11.280 1.372 -18.742 1.00 94.44 87 GLY A CA 1
ATOM 723 C C . GLY A 1 87 ? 11.755 2.802 -18.464 1.00 94.44 87 GLY A C 1
ATOM 724 O O . GLY A 1 87 ? 12.517 3.353 -19.258 1.00 94.44 87 GLY A O 1
ATOM 725 N N . LEU A 1 88 ? 11.359 3.370 -17.319 1.00 95.06 88 LEU A N 1
ATOM 726 C CA . LEU A 1 88 ? 11.792 4.700 -16.880 1.00 95.06 88 LEU A CA 1
ATOM 727 C C . LEU A 1 88 ? 13.303 4.756 -16.601 1.00 95.06 88 LEU A C 1
ATOM 729 O O . LEU A 1 88 ? 13.961 5.719 -16.983 1.00 95.06 88 LEU A O 1
ATOM 733 N N . TYR A 1 89 ? 13.860 3.729 -15.962 1.00 95.62 89 TYR A N 1
ATOM 734 C CA . TYR A 1 89 ? 15.290 3.629 -15.677 1.00 95.62 89 TYR A CA 1
ATOM 735 C C . TYR A 1 89 ? 16.113 3.682 -16.966 1.00 95.62 89 TYR A C 1
ATOM 737 O O . TYR A 1 89 ? 17.031 4.489 -17.077 1.00 95.62 89 TYR A O 1
ATOM 745 N N . VAL A 1 90 ? 15.744 2.877 -17.968 1.00 94.75 90 VAL A N 1
ATOM 746 C CA . VAL A 1 90 ? 16.442 2.857 -19.261 1.00 94.75 90 VAL A CA 1
ATOM 747 C C . VAL A 1 90 ? 16.290 4.189 -19.997 1.00 94.75 90 VAL A C 1
ATOM 749 O O . VAL A 1 90 ? 17.248 4.644 -20.614 1.00 94.75 90 VAL A O 1
ATOM 752 N N . GLU A 1 91 ? 15.123 4.833 -19.920 1.00 92.69 91 GLU A N 1
ATOM 753 C CA . GLU A 1 91 ? 14.912 6.166 -20.497 1.00 92.69 91 GLU A CA 1
ATOM 754 C C . GLU A 1 91 ? 15.858 7.220 -19.908 1.00 92.69 91 GLU A C 1
ATOM 756 O O . GLU A 1 91 ? 16.370 8.055 -20.648 1.00 92.69 91 GLU A O 1
ATOM 761 N N . ILE A 1 92 ? 16.104 7.169 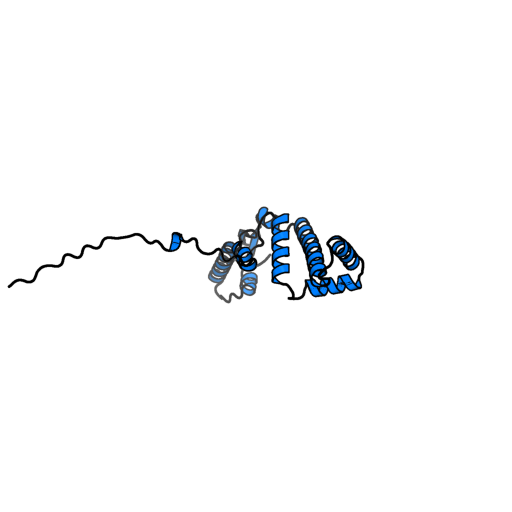-18.598 1.00 92.25 92 ILE A N 1
ATOM 762 C CA . ILE A 1 92 ? 16.984 8.117 -17.906 1.00 92.25 92 ILE A CA 1
ATOM 763 C C . ILE A 1 92 ? 18.461 7.779 -18.144 1.00 92.25 92 ILE A C 1
ATOM 765 O O . ILE A 1 92 ? 19.261 8.678 -18.385 1.00 92.25 92 ILE A O 1
ATOM 769 N N . ALA A 1 93 ? 18.833 6.498 -18.071 1.00 90.56 93 ALA A N 1
ATOM 770 C CA . ALA A 1 93 ? 20.224 6.055 -18.170 1.00 90.56 93 ALA A CA 1
ATOM 771 C C . ALA A 1 93 ? 20.775 6.097 -19.607 1.00 90.56 93 ALA A C 1
ATOM 773 O O . ALA A 1 93 ? 21.982 6.233 -19.800 1.00 90.56 93 ALA A O 1
ATOM 774 N N . TYR A 1 94 ? 19.903 5.981 -20.614 1.00 88.94 94 TYR A N 1
ATOM 775 C CA . TYR A 1 94 ? 20.274 5.947 -22.030 1.00 88.94 94 TYR A CA 1
ATOM 776 C C . TYR A 1 94 ? 19.436 6.956 -22.834 1.00 88.94 94 TYR A C 1
ATOM 778 O O . TYR A 1 94 ? 18.586 6.546 -23.642 1.00 88.94 94 TYR A O 1
ATOM 786 N N . PRO A 1 95 ? 19.656 8.271 -22.620 1.00 84.81 95 PRO A N 1
ATOM 787 C CA . PRO A 1 95 ? 18.961 9.312 -23.370 1.00 84.81 95 PRO A CA 1
ATOM 788 C C . PRO A 1 95 ? 19.244 9.182 -24.877 1.00 84.81 95 PRO A C 1
ATOM 790 O O . PRO A 1 95 ? 20.239 8.588 -25.289 1.00 84.81 95 PRO A O 1
ATOM 793 N N . ASP A 1 96 ? 18.338 9.703 -25.706 1.00 78.50 96 ASP A N 1
ATOM 794 C CA . ASP A 1 96 ? 18.471 9.770 -27.174 1.00 78.50 96 ASP A CA 1
ATOM 795 C C . ASP A 1 96 ? 18.539 8.423 -27.921 1.00 78.50 96 ASP A C 1
ATOM 797 O O . ASP A 1 96 ? 18.920 8.349 -29.091 1.00 78.50 96 ASP A O 1
ATOM 801 N N . THR A 1 97 ? 18.104 7.336 -27.279 1.00 78.69 97 THR A N 1
ATOM 802 C CA . THR A 1 97 ? 17.914 6.039 -27.939 1.00 78.69 97 THR A CA 1
ATOM 803 C C . THR A 1 97 ? 16.510 5.907 -28.534 1.00 78.69 97 THR A C 1
ATOM 805 O O . THR A 1 97 ? 15.505 6.117 -27.851 1.00 78.69 97 THR A O 1
ATOM 808 N N . ASP A 1 98 ? 16.428 5.504 -29.808 1.00 87.50 98 ASP A N 1
ATOM 809 C CA . ASP A 1 98 ? 15.151 5.153 -30.443 1.00 87.50 98 ASP A CA 1
ATOM 810 C C . ASP A 1 98 ? 14.435 4.021 -29.675 1.00 87.50 98 ASP A C 1
ATOM 812 O O . ASP A 1 98 ? 15.058 3.175 -29.020 1.00 87.50 98 ASP A O 1
ATOM 816 N N . MET A 1 99 ? 13.106 3.964 -29.796 1.00 84.94 99 MET A N 1
ATOM 817 C CA . MET A 1 99 ? 12.253 2.994 -29.106 1.00 84.94 99 MET A CA 1
ATOM 818 C C . MET A 1 99 ? 12.670 1.532 -29.330 1.00 84.94 99 MET A C 1
ATOM 820 O O . MET A 1 99 ? 12.487 0.702 -28.435 1.00 84.94 99 MET A O 1
ATOM 824 N N . ALA A 1 100 ? 13.228 1.180 -30.494 1.00 88.38 100 ALA A N 1
ATOM 825 C CA . ALA A 1 100 ? 13.736 -0.168 -30.746 1.00 88.38 100 ALA A CA 1
ATOM 826 C C . ALA A 1 100 ? 14.973 -0.494 -29.893 1.00 88.38 100 ALA A C 1
ATOM 828 O O . ALA A 1 100 ? 15.050 -1.577 -29.305 1.00 88.38 100 ALA A O 1
ATOM 829 N N . VAL A 1 101 ? 15.904 0.456 -29.779 1.00 88.38 101 VAL A N 1
ATOM 830 C CA . VAL A 1 101 ? 17.121 0.322 -28.967 1.00 88.38 101 VAL A CA 1
ATOM 831 C C . VAL A 1 101 ? 16.760 0.299 -27.485 1.00 88.38 101 VAL A C 1
ATOM 833 O O . VAL A 1 101 ? 17.236 -0.571 -26.756 1.00 88.38 101 VAL A O 1
ATOM 836 N N . ARG A 1 102 ? 15.827 1.158 -27.059 1.00 89.12 102 ARG A N 1
ATOM 837 C CA . ARG A 1 102 ? 15.315 1.181 -25.683 1.00 89.12 102 ARG A CA 1
ATOM 838 C C . ARG A 1 102 ? 14.722 -0.166 -25.271 1.00 89.12 102 ARG A C 1
ATOM 840 O O . ARG A 1 102 ? 15.059 -0.689 -24.214 1.00 89.12 102 ARG A O 1
ATOM 847 N N . ARG A 1 103 ? 13.895 -0.786 -26.125 1.00 90.56 103 ARG A N 1
ATOM 848 C CA . ARG A 1 103 ? 13.342 -2.131 -25.866 1.00 90.56 103 ARG A CA 1
ATOM 849 C C . ARG A 1 103 ? 14.424 -3.201 -25.752 1.00 90.56 103 ARG A C 1
ATOM 851 O O . ARG A 1 103 ? 14.295 -4.091 -24.916 1.00 90.56 103 ARG A O 1
ATOM 858 N N . LYS A 1 104 ? 15.471 -3.128 -26.580 1.00 93.12 104 LYS A N 1
ATOM 859 C CA . LYS A 1 104 ? 16.615 -4.043 -26.482 1.00 93.12 104 LYS A CA 1
ATOM 860 C C . LYS A 1 104 ? 17.340 -3.858 -25.148 1.00 93.12 104 LYS A C 1
ATOM 862 O O . LYS A 1 104 ? 17.642 -4.847 -24.493 1.00 93.12 104 LYS A O 1
ATOM 867 N N . LYS A 1 105 ? 17.549 -2.610 -24.726 1.00 93.00 105 LYS A N 1
ATOM 868 C CA . LYS A 1 105 ? 18.249 -2.295 -23.480 1.00 93.00 105 LYS A CA 1
ATOM 869 C C . LYS A 1 105 ? 17.461 -2.696 -22.234 1.00 93.00 105 LYS A C 1
ATOM 871 O O . LYS A 1 105 ? 18.051 -3.212 -21.300 1.00 93.00 105 LYS A O 1
ATOM 876 N N . ILE A 1 106 ? 16.133 -2.553 -22.253 1.00 94.19 106 ILE A N 1
ATOM 877 C CA . ILE A 1 106 ? 15.255 -3.080 -21.194 1.00 94.19 106 ILE A CA 1
ATOM 878 C C . ILE A 1 106 ? 15.481 -4.583 -21.004 1.00 94.19 106 ILE A C 1
ATOM 880 O O . ILE A 1 106 ? 15.683 -5.017 -19.877 1.00 94.19 106 ILE A O 1
ATOM 884 N N . LYS A 1 107 ? 15.502 -5.362 -22.094 1.00 94.88 107 LYS A N 1
ATOM 885 C CA . LYS A 1 107 ? 15.758 -6.809 -22.015 1.00 94.88 107 LYS A CA 1
ATOM 886 C C . LYS A 1 107 ? 17.158 -7.128 -21.500 1.00 94.88 107 LYS A C 1
ATOM 888 O O . LYS A 1 107 ? 17.306 -8.012 -20.675 1.00 94.88 107 LYS A O 1
ATOM 893 N N . GLU A 1 108 ? 18.166 -6.388 -21.956 1.00 94.69 108 GLU A N 1
ATOM 894 C CA . GLU A 1 108 ? 19.547 -6.553 -21.491 1.00 94.69 108 GLU A CA 1
ATOM 895 C C . GLU A 1 108 ? 19.666 -6.329 -19.976 1.00 94.69 108 GLU A C 1
ATOM 897 O O . GLU A 1 108 ? 20.273 -7.139 -19.287 1.00 94.69 108 GLU A O 1
ATOM 902 N N . VAL A 1 109 ? 19.036 -5.274 -19.445 1.00 94.31 109 VAL A N 1
ATOM 903 C CA . VAL A 1 109 ? 19.018 -5.002 -17.998 1.00 94.31 109 VAL A CA 1
ATOM 904 C C . VAL A 1 109 ? 18.202 -6.051 -17.233 1.00 94.31 109 VAL A C 1
ATOM 906 O O . VAL A 1 109 ? 18.520 -6.344 -16.089 1.00 94.31 109 VAL A O 1
ATOM 909 N N . GLU A 1 110 ? 17.152 -6.615 -17.833 1.00 93.12 110 GLU A N 1
ATOM 910 C CA . GLU A 1 110 ? 16.333 -7.671 -17.218 1.00 93.12 110 GLU A CA 1
ATOM 911 C C . GLU A 1 110 ? 17.068 -9.024 -17.146 1.00 93.12 110 GLU A C 1
ATOM 913 O O . GLU A 1 110 ? 16.895 -9.764 -16.179 1.00 93.12 110 GLU A O 1
ATOM 918 N N . GLU A 1 111 ? 17.887 -9.345 -18.150 1.00 95.19 111 GLU A N 1
ATOM 919 C CA . GLU A 1 111 ? 18.614 -10.618 -18.265 1.00 95.19 111 GLU A CA 1
ATOM 920 C C . GLU A 1 111 ? 19.983 -10.597 -17.555 1.00 95.19 111 GLU A C 1
ATOM 922 O O . GLU A 1 111 ? 20.443 -11.639 -17.080 1.00 95.19 111 GLU A O 1
ATOM 927 N N . ASP A 1 112 ? 20.633 -9.432 -17.450 1.00 96.69 112 ASP A N 1
ATOM 928 C CA . ASP A 1 112 ? 21.919 -9.280 -16.764 1.00 96.69 112 ASP A CA 1
ATOM 929 C C . ASP A 1 112 ? 21.739 -9.034 -15.258 1.00 96.69 112 ASP A C 1
ATOM 931 O O . ASP A 1 112 ? 21.209 -8.013 -14.820 1.00 96.69 112 ASP A O 1
ATOM 935 N N . ALA A 1 113 ? 22.237 -9.958 -14.433 1.00 94.44 113 ALA A N 1
ATOM 936 C CA . ALA A 1 113 ? 22.083 -9.885 -12.980 1.00 94.44 113 ALA A CA 1
ATOM 937 C C . ALA A 1 113 ? 22.784 -8.671 -12.334 1.00 94.44 113 ALA A C 1
ATOM 939 O O . ALA A 1 113 ? 22.351 -8.210 -11.273 1.00 94.44 113 ALA A O 1
ATOM 940 N N . GLY A 1 114 ? 23.867 -8.166 -12.934 1.00 96.25 114 GLY A N 1
ATOM 941 C CA . GLY A 1 114 ? 24.591 -6.988 -12.456 1.00 96.25 114 GLY A CA 1
ATOM 942 C C . GLY A 1 114 ? 23.800 -5.710 -12.718 1.00 96.25 114 GLY A C 1
ATOM 943 O O . GLY A 1 114 ? 23.496 -4.973 -11.778 1.00 96.25 114 GLY A O 1
ATOM 944 N N . LEU A 1 115 ? 23.381 -5.506 -13.967 1.00 94.62 115 LEU A N 1
ATOM 945 C CA . LEU A 1 115 ? 22.554 -4.372 -14.381 1.00 94.62 115 LEU A CA 1
ATOM 946 C C . LEU A 1 115 ? 21.189 -4.388 -13.689 1.00 94.62 115 LEU A C 1
ATOM 948 O O . LEU A 1 115 ? 20.709 -3.346 -13.244 1.00 94.62 115 LEU A O 1
ATOM 952 N N . TYR A 1 116 ? 20.577 -5.564 -13.526 1.00 95.19 116 TYR A N 1
ATOM 953 C CA . TYR A 1 116 ? 19.317 -5.689 -12.797 1.00 95.19 116 TYR A CA 1
ATOM 954 C C . TYR A 1 116 ? 19.470 -5.260 -11.334 1.00 95.19 116 TYR A C 1
ATOM 956 O O . TYR A 1 116 ? 18.608 -4.574 -10.783 1.00 95.19 116 TYR A O 1
ATOM 964 N N . LYS A 1 117 ? 20.589 -5.616 -10.692 1.00 96.19 117 LYS A N 1
ATOM 965 C CA . LYS A 1 117 ? 20.885 -5.182 -9.323 1.00 96.19 117 LYS A CA 1
ATOM 966 C C . LYS A 1 117 ? 21.062 -3.664 -9.235 1.00 96.19 117 LYS A C 1
ATOM 968 O O . LYS A 1 117 ? 20.554 -3.065 -8.289 1.00 96.19 117 LYS A O 1
ATOM 973 N N . GLU A 1 118 ? 21.738 -3.041 -10.198 1.00 96.00 118 GLU A N 1
ATOM 974 C CA . GLU A 1 118 ? 21.858 -1.577 -10.278 1.00 96.00 118 GLU A CA 1
ATOM 975 C C . GLU A 1 118 ? 20.493 -0.904 -10.452 1.00 96.00 118 GLU A C 1
ATOM 977 O O . GLU A 1 118 ? 20.168 0.037 -9.723 1.00 96.00 118 GLU A O 1
ATOM 982 N N . PHE A 1 119 ? 19.650 -1.446 -11.334 1.00 96.19 119 PHE A N 1
ATOM 983 C CA . PHE A 1 119 ? 18.262 -1.021 -11.484 1.00 96.19 119 PHE A CA 1
ATOM 984 C C . PHE A 1 119 ? 17.494 -1.107 -10.158 1.00 96.19 119 PHE A C 1
ATOM 986 O O . PHE A 1 119 ? 16.818 -0.149 -9.790 1.00 96.19 119 PHE A O 1
ATOM 993 N N . LEU A 1 120 ? 17.599 -2.213 -9.413 1.00 95.88 120 LEU A N 1
ATOM 994 C CA . LEU A 1 120 ? 16.905 -2.364 -8.130 1.00 95.88 120 LEU A CA 1
ATOM 995 C C . LEU A 1 120 ? 17.389 -1.358 -7.079 1.00 95.88 120 LEU A C 1
ATOM 997 O O . LEU A 1 120 ? 16.575 -0.849 -6.305 1.00 95.88 120 LEU A O 1
ATOM 1001 N N . LEU A 1 121 ? 18.689 -1.052 -7.048 1.00 96.25 121 LEU A N 1
ATOM 1002 C CA . LEU A 1 121 ? 19.236 -0.018 -6.166 1.00 96.25 121 LEU A CA 1
ATOM 1003 C C . LEU A 1 121 ? 18.658 1.355 -6.514 1.00 96.25 121 LEU A C 1
ATOM 1005 O O . LEU A 1 121 ? 18.181 2.054 -5.620 1.00 96.25 121 LEU A O 1
ATOM 1009 N N . TRP A 1 122 ? 18.619 1.704 -7.802 1.00 96.56 122 TRP A N 1
ATOM 1010 C CA . TRP A 1 122 ? 17.985 2.938 -8.262 1.00 96.56 122 TRP A CA 1
ATOM 1011 C C . TRP A 1 122 ? 16.483 2.953 -7.971 1.00 96.56 122 TRP A C 1
ATOM 1013 O O . TRP A 1 122 ? 15.972 3.951 -7.477 1.00 96.56 122 TRP A O 1
ATOM 1023 N N . ALA A 1 123 ? 15.754 1.862 -8.222 1.00 94.81 123 ALA A N 1
ATOM 1024 C CA . ALA A 1 123 ? 14.306 1.783 -8.025 1.00 94.81 123 ALA A CA 1
ATOM 1025 C C . ALA A 1 123 ? 13.909 2.124 -6.579 1.00 94.81 123 ALA A C 1
ATOM 1027 O O . ALA A 1 123 ? 12.923 2.829 -6.364 1.00 94.81 123 ALA A O 1
ATOM 1028 N N . ASN A 1 124 ? 14.729 1.703 -5.612 1.00 92.62 124 ASN A N 1
ATOM 1029 C CA . ASN A 1 124 ? 14.539 1.957 -4.184 1.00 92.62 124 ASN A CA 1
ATOM 1030 C C . ASN A 1 124 ? 15.234 3.238 -3.674 1.00 92.62 124 ASN A C 1
ATOM 1032 O O . ASN A 1 124 ? 15.154 3.540 -2.483 1.00 92.62 124 ASN A O 1
ATOM 1036 N N . SER A 1 125 ? 15.901 4.002 -4.545 1.00 94.12 125 SER A N 1
ATOM 1037 C CA . SER A 1 125 ? 16.501 5.298 -4.211 1.00 94.12 125 SER A CA 1
ATOM 1038 C C . SER A 1 125 ? 15.464 6.438 -4.289 1.00 94.12 125 SER A C 1
ATOM 1040 O O . SER A 1 125 ? 14.426 6.291 -4.948 1.00 94.12 125 SER A O 1
ATOM 1042 N N . PRO A 1 126 ? 15.716 7.600 -3.653 1.00 92.94 126 PRO A N 1
ATOM 1043 C CA . PRO A 1 126 ? 14.829 8.764 -3.743 1.00 92.94 126 PRO A CA 1
ATOM 1044 C C . PRO A 1 126 ? 14.870 9.466 -5.113 1.00 92.94 126 PRO A C 1
ATOM 1046 O O . PRO A 1 126 ? 14.119 10.410 -5.343 1.00 92.94 126 PRO A O 1
ATOM 1049 N N . GLU A 1 127 ? 15.729 9.038 -6.040 1.00 92.81 127 GLU A N 1
ATOM 1050 C CA . GLU A 1 127 ? 15.825 9.654 -7.364 1.00 92.81 127 GLU A CA 1
ATOM 1051 C C . GLU A 1 127 ? 14.537 9.464 -8.167 1.00 92.81 127 GLU A C 1
ATOM 1053 O O . GLU A 1 127 ? 13.944 8.385 -8.159 1.00 92.81 127 GLU A O 1
ATOM 1058 N N . SER A 1 128 ? 14.122 10.490 -8.916 1.00 92.56 128 SER A N 1
ATOM 1059 C CA . SER A 1 128 ? 12.907 10.451 -9.749 1.00 92.56 128 SER A CA 1
ATOM 1060 C C . SER A 1 128 ? 11.637 10.045 -8.983 1.00 92.56 128 SER A C 1
ATOM 1062 O O . SER A 1 128 ? 10.739 9.432 -9.567 1.00 92.56 128 SER A O 1
ATOM 1064 N N . VAL A 1 129 ? 11.554 10.350 -7.681 1.00 91.81 129 VAL A N 1
ATOM 1065 C CA . VAL A 1 129 ? 10.462 9.885 -6.814 1.00 91.81 129 VAL A CA 1
ATOM 1066 C C . VAL A 1 129 ? 9.087 10.321 -7.322 1.00 91.81 129 VAL A C 1
ATOM 1068 O O . VAL A 1 129 ? 8.168 9.510 -7.297 1.00 91.81 129 VAL A O 1
ATOM 1071 N N . GLU A 1 130 ? 8.936 11.522 -7.880 1.00 91.19 130 GLU A N 1
ATOM 1072 C CA . GLU A 1 130 ? 7.674 11.984 -8.476 1.00 91.19 130 GLU A CA 1
ATOM 1073 C C . GLU A 1 130 ? 7.242 11.082 -9.640 1.00 91.19 130 GLU A C 1
ATOM 1075 O O . GLU A 1 130 ? 6.111 10.598 -9.662 1.00 91.19 130 GLU A O 1
ATOM 1080 N N . LYS A 1 131 ? 8.159 10.761 -10.563 1.00 92.44 131 LYS A N 1
ATOM 1081 C CA . LYS A 1 131 ? 7.869 9.860 -11.692 1.00 92.44 131 LYS A CA 1
ATOM 1082 C C . LYS A 1 131 ? 7.566 8.436 -11.215 1.00 92.44 131 LYS A C 1
ATOM 1084 O O . LYS A 1 131 ? 6.636 7.809 -11.717 1.00 92.44 131 LYS A O 1
ATOM 1089 N N . LYS A 1 132 ? 8.300 7.932 -10.214 1.00 94.00 132 LYS A N 1
ATOM 1090 C CA . LYS A 1 132 ? 8.039 6.616 -9.600 1.00 94.00 132 LYS A CA 1
ATOM 1091 C C . LYS A 1 132 ? 6.657 6.573 -8.940 1.00 94.00 132 LYS A C 1
ATOM 1093 O O . LYS A 1 132 ? 5.925 5.607 -9.133 1.00 94.00 132 LYS A O 1
ATOM 1098 N N . LYS A 1 133 ? 6.270 7.628 -8.215 1.00 92.25 133 LYS A N 1
ATOM 1099 C CA . LYS A 1 133 ? 4.937 7.767 -7.607 1.00 92.25 133 LYS A CA 1
ATOM 1100 C C . LYS A 1 133 ? 3.837 7.764 -8.669 1.00 92.25 133 LYS A C 1
ATOM 1102 O O . LYS A 1 133 ? 2.876 7.017 -8.529 1.00 92.25 133 LYS A O 1
ATOM 1107 N N . GLN A 1 134 ? 4.005 8.524 -9.751 1.00 91.75 134 GLN A N 1
ATOM 1108 C CA . GLN A 1 134 ? 3.055 8.552 -10.870 1.00 91.75 134 GLN A CA 1
ATOM 1109 C C . GLN A 1 134 ? 2.859 7.166 -11.501 1.00 91.75 134 GLN A C 1
ATOM 1111 O O . GLN A 1 134 ? 1.724 6.734 -11.705 1.00 91.75 134 GLN A O 1
ATOM 1116 N N . ILE A 1 135 ? 3.951 6.427 -11.735 1.00 94.44 135 ILE A N 1
ATOM 1117 C CA . ILE A 1 135 ? 3.885 5.046 -12.237 1.00 94.44 135 ILE A CA 1
ATOM 1118 C C . ILE A 1 135 ? 3.132 4.148 -11.249 1.00 94.44 135 ILE A C 1
ATOM 1120 O O . ILE A 1 135 ? 2.237 3.415 -11.663 1.00 94.44 135 ILE A O 1
ATOM 1124 N N . TYR A 1 136 ? 3.438 4.235 -9.950 1.00 92.75 136 TYR A N 1
ATOM 1125 C CA . TYR A 1 136 ? 2.749 3.449 -8.924 1.00 92.75 136 TYR A CA 1
ATOM 1126 C C . TYR A 1 136 ? 1.237 3.695 -8.929 1.00 92.75 136 TYR A C 1
ATOM 1128 O O . TYR A 1 136 ? 0.467 2.737 -8.966 1.00 92.75 136 TYR A O 1
ATOM 1136 N N . ILE A 1 137 ? 0.802 4.959 -8.932 1.00 91.50 137 ILE A N 1
ATOM 1137 C CA . ILE A 1 137 ? -0.627 5.301 -8.932 1.00 91.50 137 ILE A CA 1
ATOM 1138 C C . ILE A 1 137 ? -1.291 4.810 -10.217 1.00 91.50 137 ILE A C 1
ATOM 1140 O O . ILE A 1 137 ? -2.343 4.182 -10.148 1.00 91.50 137 ILE A O 1
ATOM 1144 N N . SER A 1 138 ? -0.671 5.055 -11.375 1.00 92.19 138 SER A N 1
ATOM 1145 C CA . SER A 1 138 ? -1.192 4.626 -12.677 1.00 92.19 138 SER A CA 1
ATOM 1146 C C . SER A 1 138 ? -1.370 3.105 -12.741 1.00 92.19 138 SER A C 1
ATOM 1148 O O . SER A 1 138 ? -2.430 2.606 -13.129 1.00 92.19 138 SER A O 1
ATOM 1150 N N . ASP A 1 139 ? -0.375 2.347 -12.278 1.00 93.81 139 ASP A N 1
ATOM 1151 C CA . ASP A 1 139 ? -0.443 0.887 -12.244 1.00 93.81 139 ASP A CA 1
ATOM 1152 C C . ASP A 1 139 ? -1.456 0.370 -11.231 1.00 93.81 139 ASP A C 1
ATOM 1154 O O . ASP A 1 139 ? -2.191 -0.574 -11.531 1.00 93.81 139 ASP A O 1
ATOM 1158 N N . PHE A 1 140 ? -1.547 1.014 -10.069 1.00 91.31 140 PHE A N 1
ATOM 1159 C CA . PHE A 1 140 ? -2.532 0.683 -9.052 1.00 91.31 140 PHE A CA 1
ATOM 1160 C C . PHE A 1 140 ? -3.959 0.913 -9.565 1.00 91.31 140 PHE A C 1
ATOM 1162 O O . PHE A 1 140 ? -4.785 0.004 -9.491 1.00 91.31 140 PHE A O 1
ATOM 1169 N N . VAL A 1 141 ? -4.241 2.081 -10.151 1.00 90.69 141 VAL A N 1
ATOM 1170 C CA . VAL A 1 141 ? -5.552 2.414 -10.734 1.00 90.69 141 VAL A CA 1
ATOM 1171 C C . VAL A 1 141 ? -5.900 1.448 -11.863 1.00 90.69 141 VAL A C 1
ATOM 1173 O O . VAL A 1 141 ? -7.026 0.960 -11.920 1.00 90.69 141 VAL A O 1
ATOM 1176 N N . ALA A 1 142 ? -4.939 1.101 -12.719 1.00 90.88 142 ALA A N 1
ATOM 1177 C CA . ALA A 1 142 ? -5.175 0.178 -13.824 1.00 90.88 142 ALA A CA 1
ATOM 1178 C C . ALA A 1 142 ? -5.525 -1.255 -13.378 1.00 90.88 142 ALA A C 1
ATOM 1180 O O . ALA A 1 142 ? -6.180 -1.970 -14.133 1.00 90.88 142 ALA A O 1
ATOM 1181 N N . VAL A 1 143 ? -5.078 -1.696 -12.196 1.00 88.88 143 VAL A N 1
ATOM 1182 C CA . VAL A 1 143 ? -5.359 -3.049 -11.678 1.00 88.88 143 VAL A CA 1
ATOM 1183 C C . VAL A 1 143 ? -6.564 -3.061 -10.737 1.00 88.88 143 VAL A C 1
ATOM 1185 O O . VAL A 1 143 ? -7.413 -3.942 -10.843 1.00 88.88 143 VAL A O 1
ATOM 1188 N N . PHE A 1 144 ? -6.658 -2.092 -9.825 1.00 85.62 144 PHE A N 1
ATOM 1189 C CA . PHE A 1 144 ? -7.692 -2.051 -8.789 1.00 85.62 144 PHE A CA 1
ATOM 1190 C C . PHE A 1 144 ? -8.913 -1.197 -9.157 1.00 85.62 144 PHE A C 1
ATOM 1192 O O . PHE A 1 144 ? -9.902 -1.221 -8.418 1.00 85.62 144 PHE A O 1
ATOM 1199 N N . GLY A 1 145 ? -8.855 -0.430 -10.253 1.00 87.25 145 GLY A N 1
ATOM 1200 C CA . GLY A 1 145 ? -9.931 0.461 -10.705 1.00 87.25 145 GLY A CA 1
ATOM 1201 C C . GLY A 1 145 ? -10.211 1.637 -9.763 1.00 87.25 145 GLY A C 1
ATOM 1202 O O . GLY A 1 145 ? -11.272 2.248 -9.844 1.00 87.25 145 GLY A O 1
ATOM 1203 N N . ARG A 1 146 ? -9.299 1.925 -8.827 1.00 85.69 146 ARG A N 1
ATOM 1204 C CA . ARG A 1 146 ? -9.431 2.964 -7.796 1.00 85.69 146 ARG A CA 1
ATOM 1205 C C . ARG A 1 146 ? -8.063 3.509 -7.406 1.00 85.69 146 ARG A C 1
ATOM 1207 O O . ARG A 1 146 ? -7.062 2.830 -7.607 1.00 85.69 146 ARG A O 1
ATOM 1214 N N . PHE A 1 147 ? -8.029 4.693 -6.805 1.00 87.81 147 PHE A N 1
ATOM 1215 C CA . PHE A 1 147 ? -6.793 5.270 -6.274 1.00 87.81 147 PHE A CA 1
ATOM 1216 C C . PHE A 1 147 ? -6.290 4.528 -5.024 1.00 87.81 147 PHE A C 1
ATOM 1218 O O . PHE A 1 147 ? -7.110 3.985 -4.272 1.00 87.81 147 PHE A O 1
ATOM 1225 N N . PRO A 1 148 ? -4.967 4.525 -4.770 1.00 85.81 148 PRO A N 1
ATOM 1226 C CA . PRO A 1 148 ? -4.414 4.106 -3.488 1.00 85.81 148 PRO A CA 1
ATOM 1227 C C . PRO A 1 148 ? -5.019 4.896 -2.321 1.00 85.81 148 PRO A C 1
ATOM 1229 O O . PRO A 1 148 ? -5.432 6.047 -2.455 1.00 85.81 148 PRO A O 1
ATOM 1232 N N . GLU A 1 149 ? -5.070 4.281 -1.145 1.00 83.31 149 GLU A N 1
ATOM 1233 C CA . GLU A 1 149 ? -5.602 4.938 0.046 1.00 83.31 149 GLU A CA 1
ATOM 1234 C C . GLU A 1 149 ? -4.703 6.094 0.496 1.00 83.31 149 GLU A C 1
ATOM 1236 O O . GLU A 1 149 ? -3.485 5.949 0.555 1.00 83.31 149 GLU A O 1
ATOM 1241 N N . GLY A 1 150 ? -5.307 7.244 0.803 1.00 77.44 150 GLY A N 1
ATOM 1242 C CA . GLY A 1 150 ? -4.577 8.475 1.119 1.00 77.44 150 GLY A CA 1
ATOM 1243 C C . GLY A 1 150 ? -4.125 9.284 -0.098 1.00 77.44 150 GLY A C 1
ATOM 1244 O O . GLY A 1 150 ? -3.611 10.373 0.100 1.00 77.44 150 GLY A O 1
ATOM 1245 N N . TRP A 1 151 ? -4.368 8.799 -1.321 1.00 73.31 151 TRP A N 1
ATOM 1246 C CA . TRP A 1 151 ? -4.039 9.506 -2.558 1.00 73.31 151 TRP A CA 1
ATOM 1247 C C . TRP A 1 151 ? -5.338 9.988 -3.209 1.00 73.31 151 TRP A C 1
ATOM 1249 O O . TRP A 1 151 ? -6.246 9.196 -3.487 1.00 73.31 151 TRP A O 1
ATOM 1259 N N . ALA A 1 152 ? -5.464 11.300 -3.394 1.00 66.62 152 ALA A N 1
ATOM 1260 C CA . ALA A 1 152 ? -6.570 11.918 -4.123 1.00 66.62 152 ALA A CA 1
ATOM 1261 C C . ALA A 1 152 ? -6.124 12.286 -5.543 1.00 66.62 152 ALA A C 1
ATOM 1263 O O . ALA A 1 152 ? -4.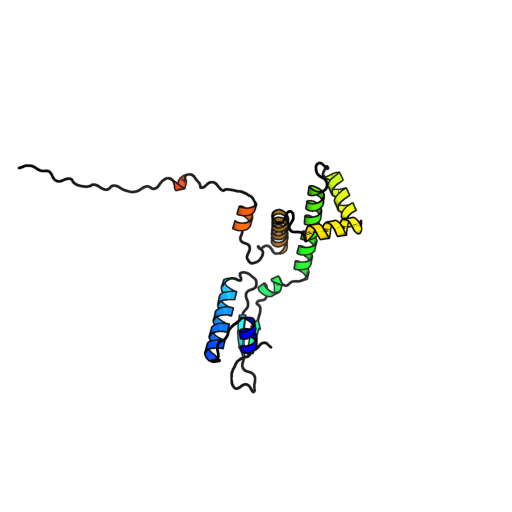935 12.452 -5.806 1.00 66.62 152 ALA A O 1
ATOM 1264 N N . GLN A 1 153 ? -7.086 12.437 -6.456 1.00 57.62 153 GLN A N 1
ATOM 1265 C CA . GLN A 1 153 ? -6.816 12.861 -7.831 1.00 57.62 153 GLN A CA 1
ATOM 1266 C C . GLN A 1 153 ? -6.079 14.219 -7.889 1.00 57.62 153 GLN A C 1
ATOM 1268 O O . GLN A 1 153 ? -5.197 14.398 -8.723 1.00 57.62 153 GLN A O 1
ATOM 1273 N N . GLU A 1 154 ? -6.337 15.102 -6.919 1.00 57.00 154 GLU A N 1
ATOM 1274 C CA . GLU A 1 154 ? -5.687 16.413 -6.753 1.00 57.00 154 GLU A CA 1
ATOM 1275 C C . GLU A 1 154 ? -4.157 16.337 -6.553 1.00 57.00 154 GLU A C 1
ATOM 1277 O O . GLU A 1 154 ? -3.424 17.218 -7.008 1.00 57.00 154 GLU A O 1
ATOM 1282 N N . GLU A 1 155 ? -3.632 15.271 -5.930 1.00 56.59 155 GLU A N 1
ATOM 1283 C CA . GLU A 1 155 ? -2.175 15.076 -5.803 1.00 56.59 155 GLU A CA 1
ATOM 1284 C C . GLU A 1 155 ? -1.536 14.668 -7.141 1.00 56.59 155 GLU A C 1
ATOM 1286 O O . GLU A 1 155 ? -0.374 14.985 -7.403 1.00 56.59 155 GLU A O 1
ATOM 1291 N N . LEU A 1 156 ? -2.300 13.997 -8.012 1.00 52.72 156 LEU A N 1
ATOM 1292 C CA . LEU A 1 156 ? -1.871 13.647 -9.367 1.00 52.72 156 LEU A CA 1
ATOM 1293 C C . LEU A 1 156 ? -1.817 14.892 -10.262 1.00 52.72 156 LEU A C 1
ATOM 1295 O O . LEU A 1 156 ? -0.871 15.057 -11.030 1.00 52.72 156 LEU A O 1
ATOM 1299 N N . GLU A 1 157 ? -2.817 15.766 -10.133 1.00 51.25 157 GLU A N 1
ATOM 1300 C CA . GLU A 1 157 ? -2.940 17.031 -10.868 1.00 51.25 157 GLU A CA 1
ATOM 1301 C C . GLU A 1 157 ? -1.855 18.035 -10.440 1.00 51.25 157 GLU A C 1
ATOM 1303 O O . GLU A 1 157 ? -1.209 18.643 -11.296 1.00 51.25 157 GLU A O 1
ATOM 1308 N N . SER A 1 158 ? -1.541 18.096 -9.141 1.00 50.47 158 SER A N 1
ATOM 1309 C CA . SER A 1 158 ? -0.433 18.905 -8.605 1.00 50.47 158 SER A CA 1
ATOM 1310 C C . SER A 1 158 ? 0.946 18.424 -9.079 1.00 50.47 158 SER A C 1
ATOM 1312 O O . SER A 1 158 ? 1.841 19.230 -9.323 1.00 50.47 158 SER A O 1
ATOM 1314 N N . ALA A 1 159 ? 1.135 17.111 -9.240 1.00 51.06 159 ALA A N 1
ATOM 1315 C CA . ALA A 1 159 ? 2.399 16.533 -9.703 1.00 51.06 159 ALA A CA 1
ATOM 1316 C C . ALA A 1 159 ? 2.576 16.577 -11.235 1.00 51.06 159 ALA A C 1
ATOM 1318 O O . ALA A 1 159 ? 3.706 16.477 -11.713 1.00 51.06 159 ALA A O 1
ATOM 1319 N N . ASN A 1 160 ? 1.493 16.761 -11.999 1.00 49.56 160 ASN A N 1
ATOM 1320 C CA . ASN A 1 160 ? 1.526 16.911 -13.458 1.00 49.56 160 ASN A CA 1
ATOM 1321 C C . ASN A 1 160 ? 1.607 18.377 -13.926 1.00 49.56 160 ASN A C 1
ATOM 1323 O O . ASN A 1 160 ? 1.534 18.628 -15.128 1.00 49.56 160 ASN A O 1
ATOM 1327 N N . GLY A 1 161 ? 1.780 19.344 -13.016 1.00 48.19 161 GLY A N 1
ATOM 1328 C CA . GLY A 1 161 ? 2.030 20.745 -13.373 1.00 48.19 161 GLY A CA 1
ATOM 1329 C C . GLY A 1 161 ? 0.923 21.384 -14.214 1.00 48.19 161 GLY A C 1
ATOM 1330 O O . GLY A 1 161 ? 1.202 22.273 -15.013 1.00 48.19 161 GLY A O 1
ATOM 1331 N N . THR A 1 162 ? -0.324 20.927 -14.078 1.00 39.72 162 THR A N 1
ATOM 1332 C CA . THR A 1 162 ? -1.453 21.648 -14.666 1.00 39.72 162 THR A CA 1
ATOM 1333 C C . THR A 1 162 ? -1.918 22.669 -13.638 1.00 39.72 162 THR A C 1
ATOM 1335 O O . THR A 1 162 ? -2.793 22.388 -12.825 1.00 39.72 162 THR A O 1
ATOM 1338 N N . GLU A 1 163 ? -1.318 23.863 -13.661 1.00 39.38 163 GLU A N 1
ATOM 1339 C CA . GLU A 1 163 ? -2.053 25.062 -13.253 1.00 39.38 163 GLU A CA 1
ATOM 1340 C C . GLU A 1 163 ? -3.270 25.133 -14.178 1.00 39.38 163 GLU A C 1
ATOM 1342 O O . GLU A 1 163 ? -3.191 25.595 -15.318 1.00 39.38 163 GLU A O 1
ATOM 1347 N N . VAL A 1 164 ? -4.403 24.600 -13.724 1.00 44.59 164 VAL A N 1
ATOM 1348 C CA . VAL A 1 164 ? -5.682 24.985 -14.303 1.00 44.59 164 VAL A CA 1
ATOM 1349 C C . VAL A 1 164 ? -5.836 26.447 -13.916 1.00 44.59 164 VAL A C 1
ATOM 1351 O O . VAL A 1 164 ? -6.172 26.761 -12.776 1.00 44.59 164 VAL A O 1
ATOM 1354 N N . ALA A 1 165 ? -5.487 27.338 -14.845 1.00 43.34 165 ALA A N 1
ATOM 1355 C CA . ALA A 1 165 ? -5.759 28.756 -14.703 1.00 43.34 165 ALA A CA 1
ATOM 1356 C C . ALA A 1 165 ? -7.243 28.904 -14.323 1.00 43.34 165 ALA A C 1
ATOM 1358 O O . ALA A 1 165 ? -8.087 28.313 -15.010 1.00 43.34 165 ALA A O 1
ATOM 1359 N N . PRO A 1 166 ? -7.576 29.624 -13.237 1.00 39.53 166 PRO A N 1
ATOM 1360 C CA . PRO A 1 166 ? -8.967 29.827 -12.871 1.00 39.53 166 PRO A CA 1
ATOM 1361 C C . PRO A 1 166 ? -9.693 30.461 -14.058 1.00 39.53 166 PRO A C 1
ATOM 1363 O O . PRO A 1 166 ? -9.180 31.379 -14.708 1.00 39.53 166 PRO A O 1
ATOM 1366 N N . ALA A 1 167 ? -10.858 29.904 -14.388 1.00 47.00 167 ALA A N 1
ATOM 1367 C CA . ALA A 1 167 ? -11.669 30.396 -15.485 1.00 47.00 167 ALA A CA 1
ATOM 1368 C C . ALA A 1 167 ? -11.995 31.885 -15.243 1.00 47.00 167 ALA A C 1
ATOM 1370 O O . ALA A 1 167 ? -12.288 32.268 -14.108 1.00 47.00 167 ALA A O 1
ATOM 1371 N N . PRO A 1 168 ? -11.986 32.733 -16.289 1.00 47.28 168 PRO A N 1
ATOM 1372 C CA . PRO A 1 168 ? -12.186 34.184 -16.170 1.00 47.28 168 PRO A CA 1
ATOM 1373 C C . PRO A 1 168 ? -13.551 34.600 -15.584 1.00 47.28 168 PRO A C 1
ATOM 1375 O O . PRO A 1 168 ? -13.798 35.785 -15.371 1.00 47.28 168 PRO A O 1
ATOM 1378 N N . GLU A 1 169 ? -14.429 33.640 -15.302 1.00 49.56 169 GLU A N 1
ATOM 1379 C CA . GLU A 1 169 ? -15.740 33.831 -14.685 1.00 49.56 169 GLU A CA 1
ATOM 1380 C C . GLU A 1 169 ? -15.659 34.121 -13.171 1.00 49.56 169 GLU A C 1
ATOM 1382 O O . GLU A 1 169 ? -16.603 34.679 -12.621 1.00 49.56 169 GLU A O 1
ATOM 1387 N N . GLU A 1 170 ? -14.527 33.859 -12.497 1.00 48.41 170 GLU A N 1
ATOM 1388 C CA . GLU A 1 170 ? -14.336 34.216 -11.074 1.00 48.41 170 GLU A CA 1
ATOM 1389 C C . GLU A 1 170 ? -14.060 35.717 -10.823 1.00 48.41 170 GLU A C 1
ATOM 1391 O O . GLU A 1 170 ? -13.987 36.145 -9.673 1.00 48.41 170 GLU A O 1
ATOM 1396 N N . PHE A 1 171 ? -13.943 36.546 -11.871 1.00 41.00 171 PHE A N 1
ATOM 1397 C CA . PHE A 1 171 ? -13.692 37.994 -11.741 1.00 41.00 171 PHE A CA 1
ATOM 1398 C C . PHE A 1 171 ? -14.925 38.889 -11.907 1.00 41.00 171 PHE A C 1
ATOM 1400 O O . PHE A 1 171 ? -14.798 40.113 -11.831 1.00 41.00 171 PHE A O 1
ATOM 1407 N N . ILE A 1 172 ? -16.116 38.326 -12.111 1.00 41.44 172 ILE A N 1
ATOM 1408 C CA . ILE A 1 172 ? -17.341 39.124 -12.223 1.00 41.44 172 ILE A CA 1
ATOM 1409 C C . ILE A 1 172 ? -18.244 38.817 -11.032 1.00 41.44 172 ILE A C 1
ATOM 1411 O O . ILE A 1 172 ? -19.091 37.933 -11.090 1.00 41.44 172 ILE A O 1
ATOM 1415 N N . SER A 1 173 ? -18.097 39.599 -9.964 1.00 41.97 173 SER A N 1
ATOM 1416 C CA . SER A 1 173 ? -19.192 39.791 -9.013 1.00 41.97 173 SER A CA 1
ATOM 1417 C C . SER A 1 173 ? -20.193 40.772 -9.628 1.00 41.97 173 SER A C 1
ATOM 1419 O O . SER A 1 173 ? -19.813 41.915 -9.897 1.00 41.97 173 SER A O 1
ATOM 1421 N N . PRO A 1 174 ? -21.463 40.401 -9.853 1.00 51.84 174 PRO A N 1
ATOM 1422 C CA . PRO A 1 174 ? -22.526 41.384 -9.889 1.00 51.84 174 PRO A CA 1
ATOM 1423 C C . PRO A 1 174 ? -22.984 41.687 -8.454 1.00 51.84 174 PRO A C 1
ATOM 1425 O O . PRO A 1 174 ? -22.695 40.932 -7.530 1.00 51.84 174 PRO A O 1
ATOM 1428 N N . GLU A 1 175 ? -23.764 42.759 -8.341 1.00 42.22 175 GLU A N 1
ATOM 1429 C CA . GLU A 1 175 ? -24.516 43.234 -7.170 1.00 42.22 175 GLU A CA 1
ATOM 1430 C C . GLU A 1 175 ? -23.828 44.346 -6.363 1.00 42.22 175 GLU A C 1
ATOM 1432 O O . GLU A 1 175 ? -22.660 44.270 -6.011 1.00 42.22 175 GLU A O 1
ATOM 1437 N N . THR A 1 176 ? -24.482 45.453 -6.023 1.00 42.28 176 THR A N 1
ATOM 1438 C CA . THR A 1 176 ? -25.870 45.887 -6.234 1.00 42.28 176 THR A CA 1
ATOM 1439 C C . THR A 1 176 ? -25.929 47.370 -5.900 1.00 42.28 176 THR A C 1
ATOM 1441 O O . THR A 1 176 ? -25.201 47.860 -5.037 1.00 42.28 176 THR A O 1
ATOM 1444 N N . ASP A 1 177 ? -26.845 48.027 -6.594 1.00 46.34 177 ASP A N 1
ATOM 1445 C CA . ASP A 1 177 ? -27.484 49.299 -6.295 1.00 46.34 177 ASP A CA 1
ATOM 1446 C C . ASP A 1 177 ? -27.568 49.622 -4.789 1.00 46.34 177 ASP A C 1
ATOM 1448 O O . ASP A 1 177 ? -28.173 48.896 -4.000 1.00 46.34 177 ASP A O 1
ATOM 1452 N N . GLY A 1 178 ? -26.964 50.742 -4.402 1.00 41.53 178 GLY A N 1
ATOM 1453 C CA . GLY A 1 178 ? -27.020 51.304 -3.058 1.00 41.53 178 GLY A CA 1
ATOM 1454 C C . GLY A 1 178 ? -27.305 52.794 -3.156 1.00 41.53 178 GLY A C 1
ATOM 1455 O O . GLY A 1 178 ? -26.407 53.613 -2.982 1.00 41.53 178 GLY A O 1
ATOM 1456 N N . ALA A 1 179 ? -28.552 53.136 -3.483 1.00 46.75 179 ALA A N 1
ATOM 1457 C CA . ALA A 1 179 ? -29.065 54.497 -3.443 1.00 46.75 179 ALA A CA 1
ATOM 1458 C C . ALA A 1 179 ? -28.925 55.070 -2.021 1.00 46.75 179 ALA A C 1
ATOM 1460 O O . ALA A 1 179 ? -29.661 54.697 -1.107 1.00 46.75 179 ALA A O 1
ATOM 1461 N N . VAL A 1 180 ? -27.976 55.986 -1.837 1.00 45.97 180 VAL A N 1
ATOM 1462 C CA . VAL A 1 180 ? -27.890 56.837 -0.648 1.00 45.97 180 VAL A CA 1
ATOM 1463 C C . VAL A 1 180 ? -28.574 58.155 -0.994 1.00 45.97 180 VAL A C 1
ATOM 1465 O O . VAL A 1 180 ? -28.044 58.957 -1.760 1.00 45.97 180 VAL A O 1
ATOM 1468 N N . ASN A 1 181 ? -29.774 58.353 -0.445 1.00 45.53 181 ASN A N 1
ATOM 1469 C CA . ASN A 1 181 ? -30.445 59.649 -0.418 1.00 45.53 181 ASN A CA 1
ATOM 1470 C C . ASN A 1 181 ? -29.561 60.642 0.352 1.00 45.53 181 ASN A C 1
ATOM 1472 O O . ASN A 1 181 ? -29.239 60.404 1.516 1.00 45.53 181 ASN A O 1
ATOM 1476 N N . MET A 1 182 ? -29.161 61.733 -0.299 1.00 48.06 182 MET A N 1
ATOM 1477 C CA . MET A 1 182 ? -28.621 62.914 0.371 1.00 48.06 182 MET A CA 1
ATOM 1478 C C . MET A 1 182 ? -29.761 63.910 0.568 1.00 48.06 182 MET A C 1
ATOM 1480 O O . MET A 1 182 ? -30.319 64.408 -0.407 1.00 48.06 182 MET A O 1
ATOM 1484 N N . ASP A 1 183 ? -30.094 64.168 1.829 1.00 46.56 183 ASP A N 1
ATOM 1485 C CA . ASP A 1 183 ? -30.933 65.287 2.241 1.00 46.56 183 ASP A CA 1
ATOM 1486 C C . ASP A 1 183 ? -30.177 66.621 2.065 1.00 46.56 183 ASP A C 1
ATOM 1488 O O . ASP A 1 183 ? -28.993 66.744 2.393 1.00 46.56 183 ASP A O 1
ATOM 1492 N N . ASP A 1 184 ? -30.902 67.607 1.535 1.00 51.41 184 ASP A N 1
ATOM 1493 C CA . ASP A 1 184 ? -30.537 69.014 1.320 1.00 51.41 184 ASP A CA 1
ATOM 1494 C C . ASP A 1 184 ? -30.170 69.759 2.621 1.00 51.41 184 ASP A C 1
ATOM 1496 O O . ASP A 1 184 ? -30.833 69.568 3.646 1.00 51.41 184 ASP A O 1
ATOM 1500 N N . PRO A 1 185 ? -29.251 70.745 2.579 1.00 55.19 185 PRO A N 1
ATOM 1501 C CA . PRO A 1 185 ? -29.209 71.817 3.559 1.00 55.19 185 PRO A CA 1
ATOM 1502 C C . PRO A 1 185 ? -29.635 73.154 2.929 1.00 55.19 185 PRO A C 1
ATOM 1504 O O . PRO A 1 185 ? -28.882 73.783 2.185 1.00 55.19 185 PRO A O 1
ATOM 1507 N N . ALA A 1 186 ? -30.821 73.635 3.303 1.00 46.66 186 ALA A N 1
ATOM 1508 C CA . ALA A 1 186 ? -31.198 75.040 3.185 1.00 46.66 186 ALA A CA 1
ATOM 1509 C C . ALA A 1 186 ? -32.014 75.458 4.419 1.00 46.66 186 ALA A C 1
ATOM 1511 O O . ALA A 1 186 ? -33.159 75.037 4.571 1.00 46.66 186 ALA A O 1
ATOM 1512 N N . VAL A 1 187 ? -31.373 76.200 5.329 1.00 45.09 187 VAL A N 1
ATOM 1513 C CA . VAL A 1 187 ? -31.688 77.555 5.850 1.00 45.09 187 VAL A CA 1
ATOM 1514 C C . VAL A 1 187 ? -30.738 77.842 7.012 1.00 45.09 187 VAL A C 1
ATOM 1516 O O . VAL A 1 187 ? -30.696 77.034 7.965 1.00 45.09 187 VAL A O 1
#

Secondary structure (DSSP, 8-state):
-EEHHHHHHHTT---SSHHHHHHHHHHHHHHHHHH-SSS--EEEEE--TT-SS--EEEEE--HHHHHTT-HHHHHHHHHHHHHHHHHHHHHHHSTT--HHHHHHHHHHHHH-HHHHHHHHHHHTSSTTHHHHHHHHHHHHHHHHSSPPTT--HHHHHHHTT---PPPGGGG----------------

Radius of gyration: 28.55 Å; chains: 1; bounding box: 56×94×66 Å

pLDDT: mean 80.79, std 17.62, range [39.38, 96.69]

Sequence (187 aa):
MLTVDQLAKKLGIEIAEPKDRKKKVASILKKMNTYLKYTNFNFSFVKGDHERWAYTVLFSFPRHTLHCFDEGQYAVVVKKFYKNLLGLYVEIAYPDTDMAVRRKKIKEVEEDAGLYKEFLLWANSPESVEKKKQIYISDFVAVFGRFPEGWAQEELESANGTEVAPAPEEFISPETDGAVNMDDPAV